Protein AF-0000000083146916 (afdb_homodimer)

Radius of gyration: 20.76 Å; Cα contacts (8 Å, |Δi|>4): 817; chains: 2; bounding box: 51×66×60 Å

Nearest PDB structures (foldseek):
  3g7g-assembly2_H  TM=7.908E-01  e=4.804E-08  Clostridium acetobutylicum ATCC 824
  3g7g-assembly2_G  TM=8.255E-01  e=9.998E-08  Clostridium acetobutylicum ATCC 824
  3g7g-assembly1_B  TM=8.406E-01  e=2.081E-07  Clostridium acetobutylicum ATCC 824
  3g7g-assembly2_F  TM=8.089E-01  e=1.4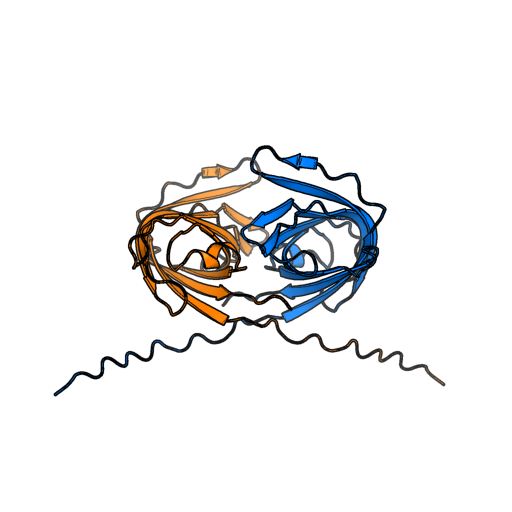42E-07  Clostridium acetobutylicum ATCC 824
  9bd8-assembly1_A  TM=1.881E-01  e=2.451E+00  Homo sapiens

Structure (mmCIF, N/CA/C/O backbone):
data_AF-0000000083146916-model_v1
#
loop_
_entity.id
_entity.type
_entity.pdbx_description
1 polymer 'Uncharacterized protein'
#
loop_
_atom_site.group_PDB
_atom_site.id
_atom_site.type_symbol
_atom_site.label_atom_id
_atom_site.label_alt_id
_atom_site.label_comp_id
_atom_site.label_asym_id
_atom_site.label_entity_id
_atom_site.label_seq_id
_atom_site.pdbx_PDB_ins_code
_atom_site.Cartn_x
_atom_site.Cartn_y
_atom_site.Cartn_z
_atom_site.occupancy
_atom_site.B_iso_or_equiv
_atom_site.auth_seq_id
_atom_site.auth_comp_id
_atom_site.auth_asym_id
_atom_site.auth_atom_id
_atom_site.pdbx_PDB_model_num
ATOM 1 N N . MET A 1 1 ? -27.703 38.844 -5.645 1 30.73 1 MET A N 1
ATOM 2 C CA . MET A 1 1 ? -26.453 38.438 -6.285 1 30.73 1 MET A CA 1
ATOM 3 C C . MET A 1 1 ? -25.969 37.094 -5.734 1 30.73 1 MET A C 1
ATOM 5 O O . MET A 1 1 ? -25.406 37.031 -4.637 1 30.73 1 MET A O 1
ATOM 9 N N . THR A 1 2 ? -26.625 35.938 -5.98 1 33.38 2 THR A N 1
ATOM 10 C CA . THR A 1 2 ? -26.469 34.594 -5.473 1 33.38 2 THR A CA 1
ATOM 11 C C . THR A 1 2 ? -25.094 34.031 -5.82 1 33.38 2 THR A C 1
ATOM 13 O O . THR A 1 2 ? -24.719 34 -6.992 1 33.38 2 THR A O 1
ATOM 16 N N . HIS A 1 3 ? -24.016 34.219 -4.93 1 30.98 3 HIS A N 1
ATOM 17 C CA . HIS A 1 3 ? -22.641 33.719 -5.004 1 30.98 3 HIS A CA 1
ATOM 18 C C . HIS A 1 3 ? -22.625 32.25 -5.34 1 30.98 3 HIS A C 1
ATOM 20 O O . HIS A 1 3 ? -23.172 31.422 -4.602 1 30.98 3 HIS A O 1
ATOM 26 N N . SER A 1 4 ? -22.781 31.891 -6.605 1 33.12 4 SER A N 1
ATOM 27 C CA . SER A 1 4 ? -22.531 30.531 -7.105 1 33.12 4 SER A CA 1
ATOM 28 C C . SER A 1 4 ? -21.172 30.016 -6.637 1 33.12 4 SER A C 1
ATOM 30 O O . SER A 1 4 ? -20.125 30.531 -7.047 1 33.12 4 SER A O 1
ATOM 32 N N . ASN A 1 5 ? -20.906 29.75 -5.344 1 33 5 ASN A N 1
ATOM 33 C CA . ASN A 1 5 ? -19.766 29.031 -4.781 1 33 5 ASN A CA 1
ATOM 34 C C . ASN A 1 5 ? -19.391 27.828 -5.621 1 33 5 ASN A C 1
ATOM 36 O O . ASN A 1 5 ? -19.906 26.719 -5.387 1 33 5 ASN A O 1
ATOM 40 N N . SER A 1 6 ? -19.547 27.797 -6.938 1 36.88 6 SER A N 1
ATOM 41 C CA . SER A 1 6 ? -19.031 26.688 -7.734 1 36.88 6 SER A CA 1
ATOM 42 C C . SER A 1 6 ? -17.562 26.422 -7.438 1 36.88 6 SER A C 1
ATOM 44 O O . SER A 1 6 ? -16.672 27.031 -8.047 1 36.88 6 SER A O 1
ATOM 46 N N . THR A 1 7 ? -16.984 26.75 -6.34 1 37.59 7 THR A N 1
ATOM 47 C CA . THR A 1 7 ? -15.594 26.375 -6.199 1 37.59 7 THR A CA 1
ATOM 48 C C . THR A 1 7 ? -15.336 25.016 -6.863 1 37.59 7 THR A C 1
ATOM 50 O O . THR A 1 7 ? -15.836 24 -6.406 1 37.59 7 THR A O 1
ATOM 53 N N . MET A 1 8 ? -15.445 24.938 -8.203 1 41.09 8 MET A N 1
ATOM 54 C CA . MET A 1 8 ? -15.008 23.797 -9.008 1 41.09 8 MET A CA 1
ATOM 55 C C . MET A 1 8 ? -13.711 23.203 -8.453 1 41.09 8 MET A C 1
ATOM 57 O O . MET A 1 8 ? -12.664 23.844 -8.477 1 41.09 8 MET A O 1
ATOM 61 N N . GLY A 1 9 ? -13.672 22.781 -7.25 1 47.56 9 GLY A N 1
ATOM 62 C CA . GLY A 1 9 ? -12.5 22.094 -6.754 1 47.56 9 GLY A CA 1
ATOM 63 C C . GLY A 1 9 ? -11.68 21.453 -7.855 1 47.56 9 GLY A C 1
ATOM 64 O O . GLY A 1 9 ? -12.219 21.062 -8.898 1 47.56 9 GLY A O 1
ATOM 65 N N . ALA A 1 10 ? -10.516 22.047 -8.266 1 53.62 10 ALA A N 1
ATOM 66 C CA . ALA A 1 10 ? -9.539 21.562 -9.234 1 53.62 10 ALA A CA 1
ATOM 67 C C . ALA A 1 10 ? -9.617 20.047 -9.383 1 53.62 10 ALA A C 1
ATOM 69 O O . ALA A 1 10 ? -9.68 19.312 -8.383 1 53.62 10 ALA A O 1
ATOM 70 N N . GLU A 1 11 ? -10.227 19.562 -10.453 1 69 11 GLU A N 1
ATOM 71 C CA . GLU A 1 11 ? -10.398 18.141 -10.773 1 69 11 GLU A CA 1
ATOM 72 C C . GLU A 1 11 ? -9.07 17.391 -10.68 1 69 11 GLU A C 1
ATOM 74 O O . GLU A 1 11 ? -8.125 17.688 -11.414 1 69 11 GLU A O 1
ATOM 79 N N . VAL A 1 12 ? -8.773 16.859 -9.523 1 83.75 12 VAL A N 1
ATOM 80 C CA . VAL A 1 12 ? -7.594 16 -9.391 1 83.75 12 VAL A CA 1
ATOM 81 C C . VAL A 1 12 ? -7.688 14.828 -10.359 1 83.75 12 VAL A C 1
ATOM 83 O O . VAL A 1 12 ? -8.664 14.078 -10.344 1 83.75 12 VAL A O 1
ATOM 86 N N . GLY A 1 13 ? -6.84 14.82 -11.367 1 87.44 13 GLY A N 1
ATOM 87 C CA . GLY A 1 13 ? -6.793 13.75 -12.352 1 87.44 13 GLY A CA 1
ATOM 88 C C . GLY A 1 13 ? -6.434 12.406 -11.75 1 87.44 13 GLY A C 1
ATOM 89 O O . GLY A 1 13 ? -6.23 12.297 -10.539 1 87.44 13 GLY A O 1
ATOM 90 N N . PRO A 1 14 ? -6.43 11.43 -12.672 1 91.5 14 PRO A N 1
ATOM 91 C CA . PRO A 1 14 ? -6.082 10.086 -12.203 1 91.5 14 PRO A CA 1
ATOM 92 C C . PRO A 1 14 ? -4.613 9.961 -11.797 1 91.5 14 PRO A C 1
ATOM 94 O O . PRO A 1 14 ? -3.795 10.805 -12.164 1 91.5 14 PRO A O 1
ATOM 97 N N . LEU A 1 15 ? -4.375 8.945 -11.016 1 93 15 LEU A N 1
ATOM 98 C CA . LEU A 1 15 ? -3.008 8.609 -10.633 1 93 15 LEU A CA 1
ATOM 99 C C . LEU A 1 15 ? -2.191 8.203 -11.859 1 93 15 LEU A C 1
ATOM 101 O O . LEU A 1 15 ? -2.689 7.488 -12.734 1 93 15 LEU A O 1
ATOM 105 N N . THR A 1 16 ? -0.942 8.617 -11.875 1 94.12 16 THR A N 1
ATOM 106 C CA . THR A 1 16 ? -0.02 8.141 -12.906 1 94.12 16 THR A CA 1
ATOM 107 C C . THR A 1 16 ? 0.658 6.848 -12.461 1 94.12 16 THR A C 1
ATOM 109 O O . THR A 1 16 ? 0.94 6.66 -11.281 1 94.12 16 THR A O 1
ATOM 112 N N . SER A 1 17 ? 0.799 5.969 -13.414 1 96.62 17 SER A N 1
ATOM 113 C CA . SER A 1 17 ? 1.521 4.73 -13.141 1 96.62 17 SER A CA 1
ATOM 114 C C . SER A 1 17 ? 2.293 4.258 -14.367 1 96.62 17 SER A C 1
ATOM 116 O O . SER A 1 17 ? 1.979 4.652 -15.492 1 96.62 17 SER A O 1
ATOM 118 N N . THR A 1 18 ? 3.361 3.533 -14.102 1 95.94 18 THR A N 1
ATOM 119 C CA . THR A 1 18 ? 4.176 2.93 -15.148 1 95.94 18 THR A CA 1
ATOM 120 C C . THR A 1 18 ? 4.211 1.411 -15 1 95.94 18 THR A C 1
ATOM 122 O O . THR A 1 18 ? 4.562 0.896 -13.938 1 95.94 18 THR A O 1
ATOM 125 N N . TYR A 1 19 ? 3.926 0.747 -16.047 1 97.38 19 TYR A N 1
ATOM 126 C CA . TYR A 1 19 ? 4.027 -0.708 -16.031 1 97.38 19 TYR A CA 1
ATOM 127 C C . TYR A 1 19 ? 5.465 -1.153 -15.789 1 97.38 19 TYR A C 1
ATOM 129 O O . TYR A 1 19 ? 6.395 -0.659 -16.438 1 97.38 19 TYR A O 1
ATOM 137 N N . LEU A 1 20 ? 5.594 -2.158 -14.859 1 97.69 20 LEU A N 1
ATOM 138 C CA . LEU A 1 20 ? 6.934 -2.617 -14.508 1 97.69 20 LEU A CA 1
ATOM 139 C C . LEU A 1 20 ? 7.156 -4.051 -14.984 1 97.69 20 LEU A C 1
ATOM 141 O O . LEU A 1 20 ? 8.156 -4.34 -15.648 1 97.69 20 LEU A O 1
ATOM 145 N N . PHE A 1 21 ? 6.219 -4.949 -14.539 1 98.44 21 PHE A N 1
ATOM 146 C CA . PHE A 1 21 ? 6.375 -6.359 -14.867 1 98.44 21 PHE A CA 1
ATOM 147 C C . PHE A 1 21 ? 5.078 -7.121 -14.617 1 98.44 21 PHE A C 1
ATOM 149 O O . PHE A 1 21 ? 4.152 -6.594 -14 1 98.44 21 PHE A O 1
ATOM 156 N N . SER A 1 22 ? 5.031 -8.312 -15.148 1 98.56 22 SER A N 1
ATOM 157 C CA . SER A 1 22 ? 4.023 -9.328 -14.883 1 98.56 22 SER A CA 1
ATOM 158 C C . SER A 1 22 ? 4.645 -10.57 -14.25 1 98.56 22 SER A C 1
ATOM 160 O O . SER A 1 22 ? 5.727 -11 -14.656 1 98.56 22 SER A O 1
ATOM 162 N N . ALA A 1 23 ? 3.895 -11.156 -13.32 1 98.81 23 ALA A N 1
ATOM 163 C CA . ALA A 1 23 ? 4.359 -12.398 -12.719 1 98.81 23 ALA A CA 1
ATOM 164 C C . ALA A 1 23 ? 3.344 -13.516 -12.922 1 98.81 23 ALA A C 1
ATOM 166 O O . ALA A 1 23 ? 2.135 -13.289 -12.836 1 98.81 23 ALA A O 1
ATOM 167 N N . THR A 1 24 ? 3.854 -14.672 -13.195 1 98.81 24 THR A N 1
ATOM 168 C CA . THR A 1 24 ? 3.113 -15.922 -13.117 1 98.81 24 THR A CA 1
ATOM 169 C C . THR A 1 24 ? 3.6 -16.766 -11.945 1 98.81 24 THR A C 1
ATOM 171 O O . THR A 1 24 ? 4.793 -17.062 -11.836 1 98.81 24 THR A O 1
ATOM 174 N N . VAL A 1 25 ? 2.68 -17.156 -11.125 1 98.81 25 VAL A N 1
ATOM 175 C CA . VAL A 1 25 ? 3 -17.875 -9.898 1 98.81 25 VAL A CA 1
ATOM 176 C C . VAL A 1 25 ? 2.311 -19.25 -9.906 1 98.81 25 VAL A C 1
ATOM 178 O O . VAL A 1 25 ? 1.112 -19.344 -10.18 1 98.81 25 VAL A O 1
ATOM 181 N N . HIS A 1 26 ? 3.018 -20.25 -9.609 1 98.81 26 HIS A N 1
ATOM 182 C CA . HIS A 1 26 ? 2.455 -21.594 -9.477 1 98.81 26 HIS A CA 1
ATOM 183 C C . HIS A 1 26 ? 2.189 -21.938 -8.016 1 98.81 26 HIS A C 1
ATOM 185 O O . HIS A 1 26 ? 3.064 -21.75 -7.164 1 98.81 26 HIS A O 1
ATOM 191 N N . LEU A 1 27 ? 1 -22.453 -7.816 1 98.62 27 LEU A N 1
ATOM 192 C CA . LEU A 1 27 ? 0.561 -22.719 -6.449 1 98.62 27 LEU A CA 1
ATOM 193 C C . LEU A 1 27 ? 0.468 -24.219 -6.195 1 98.62 27 LEU A C 1
ATOM 195 O O . LEU A 1 27 ? 0.041 -24.969 -7.07 1 98.62 27 LEU A O 1
ATOM 199 N N . GLY A 1 28 ? 0.887 -24.609 -5.027 1 98.31 28 GLY A N 1
ATOM 200 C CA . GLY A 1 28 ? 0.652 -25.969 -4.559 1 98.31 28 GLY A CA 1
ATOM 201 C C . GLY A 1 28 ? -0.694 -26.141 -3.881 1 98.31 28 GLY A C 1
ATOM 202 O O . GLY A 1 28 ? -1.497 -25.203 -3.836 1 98.31 28 GLY A O 1
ATOM 203 N N . LYS A 1 29 ? -0.894 -27.328 -3.324 1 97.25 29 LYS A N 1
ATOM 204 C CA . LYS A 1 29 ? -2.145 -27.625 -2.635 1 97.25 29 LYS A CA 1
ATOM 205 C C . LYS A 1 29 ? -2.283 -26.797 -1.364 1 97.25 29 LYS A C 1
ATOM 207 O O . LYS A 1 29 ? -1.396 -26.812 -0.51 1 97.25 29 LYS A O 1
ATOM 212 N N . ALA A 1 30 ? -3.418 -26.141 -1.275 1 97.12 30 ALA A N 1
ATOM 213 C CA . ALA A 1 30 ? -3.682 -25.344 -0.083 1 97.12 30 ALA A CA 1
ATOM 214 C C . ALA A 1 30 ? -3.84 -26.234 1.148 1 97.12 30 ALA A C 1
ATOM 216 O O . ALA A 1 30 ? -4.355 -27.344 1.055 1 97.12 30 ALA A O 1
ATOM 217 N N . LEU A 1 31 ? -3.498 -25.672 2.32 1 97.56 31 LEU A N 1
ATOM 218 C CA . LEU A 1 31 ? -3.816 -26.344 3.584 1 97.56 31 LEU A CA 1
ATOM 219 C C . LEU A 1 31 ? -5.285 -26.141 3.939 1 97.56 31 LEU A C 1
ATOM 221 O O . LEU A 1 31 ? -5.973 -25.312 3.336 1 97.56 31 LEU A O 1
ATOM 225 N N . ALA A 1 32 ? -5.691 -26.953 4.969 1 97.5 32 ALA A N 1
ATOM 226 C CA . ALA A 1 32 ? -7.031 -26.719 5.5 1 97.5 32 ALA A CA 1
ATOM 227 C C . ALA A 1 32 ? -7.148 -25.344 6.129 1 97.5 32 ALA A C 1
ATOM 229 O O . ALA A 1 32 ? -6.211 -24.859 6.781 1 97.5 32 ALA A O 1
ATOM 230 N N . PRO A 1 33 ? -8.281 -24.719 5.992 1 97.44 33 PRO A N 1
ATOM 231 C CA . PRO A 1 33 ? -8.438 -23.391 6.562 1 97.44 33 PRO A CA 1
ATOM 232 C C . PRO A 1 33 ? -8.258 -23.359 8.078 1 97.44 33 PRO A C 1
ATOM 234 O O . PRO A 1 33 ? -8.648 -24.312 8.766 1 97.44 33 PRO A O 1
ATOM 237 N N . ILE A 1 34 ? -7.742 -22.281 8.586 1 98.12 34 ILE A N 1
ATOM 238 C CA . ILE A 1 34 ? -7.551 -22.062 10.008 1 98.12 34 ILE A CA 1
ATOM 239 C C . ILE A 1 34 ? -8.5 -20.969 10.5 1 98.12 34 ILE A C 1
ATOM 241 O O . ILE A 1 34 ? -8.336 -19.797 10.172 1 98.12 34 ILE A O 1
ATOM 245 N N . PRO A 1 35 ? -9.453 -21.328 11.273 1 97.69 35 PRO A N 1
ATOM 246 C CA . PRO A 1 35 ? -10.32 -20.297 11.828 1 97.69 35 PRO A CA 1
ATOM 247 C C . PRO A 1 35 ? -9.578 -19.328 12.742 1 97.69 35 PRO A C 1
ATOM 249 O O . PRO A 1 35 ? -8.727 -19.75 13.539 1 97.69 35 PRO A O 1
ATOM 252 N N . LEU A 1 36 ? -9.922 -18.062 12.656 1 97.69 36 LEU A N 1
ATOM 253 C CA . LEU A 1 36 ? -9.219 -17.062 13.453 1 97.69 36 LEU A CA 1
ATOM 254 C C . LEU A 1 36 ? -10.062 -16.625 14.648 1 97.69 36 LEU A C 1
ATOM 256 O O . LEU A 1 36 ? -11.297 -16.594 14.562 1 97.69 36 LEU A O 1
ATOM 260 N N . LEU A 1 37 ? -9.398 -16.156 15.695 1 96.62 37 LEU A N 1
ATOM 261 C CA . LEU A 1 37 ? -10.023 -15.68 16.922 1 96.62 37 LEU A CA 1
ATOM 262 C C . LEU A 1 37 ? -10.953 -14.508 16.641 1 96.62 37 LEU A C 1
ATOM 264 O O . LEU A 1 37 ? -12.07 -14.445 17.156 1 96.62 37 LEU A O 1
ATOM 268 N N . GLU A 1 38 ? -10.602 -13.539 15.805 1 93 38 GLU A N 1
ATOM 269 C CA . GLU A 1 38 ? -11.312 -12.297 15.523 1 93 38 GLU A CA 1
ATOM 270 C C . GLU A 1 38 ? -12.359 -12.484 14.43 1 93 38 GLU A C 1
ATOM 272 O O . GLU A 1 38 ? -13.047 -11.539 14.047 1 93 38 GLU A O 1
ATOM 277 N N . GLY A 1 39 ? -12.547 -13.68 13.953 1 92.62 39 GLY A N 1
ATOM 278 C CA . GLY A 1 39 ? -13.43 -13.953 12.836 1 92.62 39 GLY A CA 1
ATOM 279 C C . GLY A 1 39 ? -12.695 -14.133 11.523 1 92.62 39 GLY A C 1
ATOM 280 O O . GLY A 1 39 ? -11.555 -13.688 11.375 1 92.62 39 GLY A O 1
ATOM 281 N N . GLY A 1 40 ? -13.266 -14.789 10.562 1 96.25 40 GLY A N 1
ATOM 282 C CA . GLY A 1 40 ? -12.625 -15.086 9.297 1 96.25 40 GLY A CA 1
ATOM 283 C C . GLY A 1 40 ? -11.727 -16.312 9.352 1 96.25 40 GLY A C 1
ATOM 284 O O . GLY A 1 40 ? -11.734 -17.047 10.344 1 96.25 40 GLY A O 1
ATOM 285 N N . GLN A 1 41 ? -11.062 -16.547 8.289 1 97.62 41 GLN A N 1
ATOM 286 C CA . GLN A 1 41 ? -10.164 -17.688 8.211 1 97.62 41 GLN A CA 1
ATOM 287 C C . GLN A 1 41 ? -8.875 -17.328 7.48 1 97.62 41 GLN A C 1
ATOM 289 O O . GLN A 1 41 ? -8.891 -16.562 6.52 1 97.62 41 GLN A O 1
ATOM 294 N N . ARG A 1 42 ? -7.785 -17.969 7.984 1 98.19 42 ARG A N 1
ATOM 295 C CA . ARG A 1 42 ? -6.504 -17.984 7.285 1 98.19 42 ARG A CA 1
ATOM 296 C C . ARG A 1 42 ? -6.43 -19.125 6.285 1 98.19 42 ARG A C 1
ATOM 298 O O . ARG A 1 42 ? -6.629 -20.281 6.648 1 98.19 42 ARG A O 1
ATOM 305 N N . ILE A 1 43 ? -6.16 -18.688 5.07 1 97.56 43 ILE A N 1
ATOM 306 C CA . ILE A 1 43 ? -5.852 -19.672 4.035 1 97.56 43 ILE A CA 1
ATOM 307 C C . ILE A 1 43 ? -4.348 -19.688 3.771 1 97.56 43 ILE A C 1
ATOM 309 O O . ILE A 1 43 ? -3.709 -18.625 3.713 1 97.56 43 ILE A O 1
ATOM 313 N N . VAL A 1 44 ? -3.805 -20.859 3.645 1 98.25 44 VAL A N 1
ATOM 314 C CA . VAL A 1 44 ? -2.375 -20.969 3.369 1 98.25 44 VAL A CA 1
ATOM 315 C C . VAL A 1 44 ? -2.15 -21.719 2.061 1 98.25 44 VAL A C 1
ATOM 317 O O . VAL A 1 44 ? -2.484 -22.906 1.956 1 98.25 44 VAL A O 1
ATOM 320 N N . GLU A 1 45 ? -1.572 -21.047 1.084 1 98.19 45 GL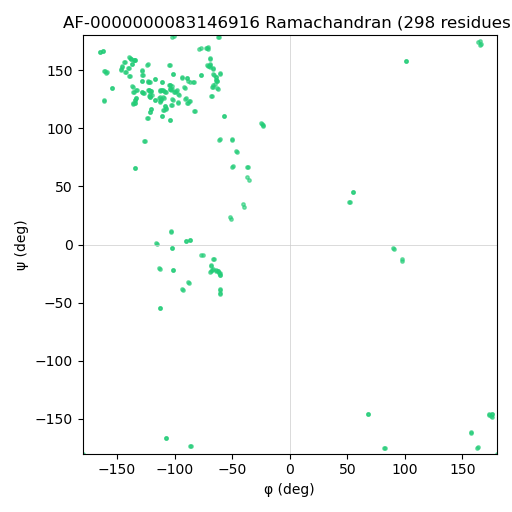U A N 1
ATOM 321 C CA . GLU A 1 45 ? -1.278 -21.594 -0.239 1 98.19 45 GLU A CA 1
ATOM 322 C C . GLU A 1 45 ? 0.213 -21.516 -0.552 1 98.19 45 GLU A C 1
ATOM 324 O O . GLU A 1 45 ? 0.74 -20.422 -0.796 1 98.19 45 GLU A O 1
ATOM 329 N N . PRO A 1 46 ? 0.879 -22.688 -0.674 1 98.69 46 PRO A N 1
ATOM 330 C CA . PRO A 1 46 ? 2.299 -22.656 -1.036 1 98.69 46 PRO A CA 1
ATOM 331 C C . PRO A 1 46 ? 2.533 -22.141 -2.459 1 98.69 46 PRO A C 1
ATOM 333 O O . PRO A 1 46 ? 1.759 -22.469 -3.365 1 98.69 46 PRO A O 1
ATOM 336 N N . ILE A 1 47 ? 3.471 -21.297 -2.623 1 98.81 47 ILE A N 1
ATOM 337 C CA . ILE A 1 47 ? 4.008 -20.969 -3.939 1 98.81 47 ILE A CA 1
ATOM 338 C C . ILE A 1 47 ? 5.172 -21.906 -4.27 1 98.81 47 ILE A C 1
ATOM 340 O O . ILE A 1 47 ? 6.16 -21.953 -3.535 1 98.81 47 ILE A O 1
ATOM 344 N N . VAL A 1 48 ? 5.09 -22.578 -5.426 1 98.88 48 VAL A N 1
ATOM 345 C CA . VAL A 1 48 ? 6.07 -23.625 -5.684 1 98.88 48 VAL A CA 1
ATOM 346 C C . VAL A 1 48 ? 6.926 -23.25 -6.891 1 98.88 48 VAL A C 1
ATOM 348 O O . VAL A 1 48 ? 7.801 -24.016 -7.305 1 98.88 48 VAL A O 1
ATOM 351 N N . GLY A 1 49 ? 6.742 -22.156 -7.496 1 98.75 49 GLY A N 1
ATOM 352 C CA . GLY A 1 49 ? 7.523 -21.656 -8.609 1 98.75 49 GLY A CA 1
ATOM 353 C C . GLY A 1 49 ? 6.836 -20.531 -9.359 1 98.75 49 GLY A C 1
ATOM 354 O O . GLY A 1 49 ? 5.719 -20.141 -9.008 1 98.75 49 GLY A O 1
ATOM 355 N N . GLY A 1 50 ? 7.559 -19.984 -10.289 1 98.81 50 GLY A N 1
ATOM 356 C CA . GLY A 1 50 ? 6.98 -18.953 -11.125 1 98.81 50 GLY A CA 1
ATOM 357 C C . GLY A 1 50 ? 8.016 -18.141 -11.875 1 98.81 50 GLY A C 1
ATOM 358 O O . GLY A 1 50 ? 9.211 -18.453 -11.836 1 98.81 50 GLY A O 1
ATOM 359 N N . THR A 1 51 ? 7.48 -17.109 -12.555 1 98.88 51 THR A N 1
ATOM 360 C CA . THR A 1 51 ? 8.328 -16.234 -13.359 1 98.88 51 THR A CA 1
ATOM 361 C C . THR A 1 51 ? 7.848 -14.789 -13.273 1 98.88 51 THR A C 1
ATOM 363 O O . THR A 1 51 ? 6.664 -14.539 -13.031 1 98.88 51 THR A O 1
ATOM 366 N N . ILE A 1 52 ? 8.789 -13.922 -13.375 1 98.88 52 ILE A N 1
ATOM 367 C CA . ILE A 1 52 ? 8.539 -12.484 -13.508 1 98.88 52 ILE A CA 1
ATOM 368 C C . ILE A 1 52 ? 9.18 -11.969 -14.789 1 98.88 52 ILE A C 1
ATOM 370 O O . ILE A 1 52 ? 10.367 -12.188 -15.039 1 98.88 52 ILE A O 1
ATOM 374 N N . TYR A 1 53 ? 8.391 -11.289 -15.578 1 98.44 53 TYR A N 1
ATOM 375 C CA . TYR A 1 53 ? 8.883 -10.711 -16.828 1 98.44 53 TYR A CA 1
ATOM 376 C C . TYR A 1 53 ? 8.367 -9.289 -17.016 1 98.44 53 TYR A C 1
ATOM 378 O O . TYR A 1 53 ? 7.18 -9.023 -16.797 1 98.44 53 TYR A O 1
ATOM 386 N N . GLY A 1 54 ? 9.273 -8.453 -17.422 1 97.94 54 GLY A N 1
ATOM 387 C CA . GLY A 1 54 ? 8.875 -7.098 -17.781 1 97.94 54 GLY A CA 1
ATOM 388 C C . GLY A 1 54 ? 10.055 -6.141 -17.906 1 97.94 54 GLY A C 1
ATOM 389 O O . GLY A 1 54 ? 11.188 -6.508 -17.609 1 97.94 54 GLY A O 1
ATOM 390 N N . PRO A 1 55 ? 9.82 -4.949 -18.359 1 97.12 55 PRO A N 1
ATOM 391 C CA . PRO A 1 55 ? 10.891 -3.973 -18.562 1 97.12 55 PRO A CA 1
ATOM 392 C C . PRO A 1 55 ? 11.609 -3.602 -17.281 1 97.12 55 PRO A C 1
ATOM 394 O O . PRO A 1 55 ? 12.773 -3.199 -17.312 1 97.12 55 PRO A O 1
ATOM 397 N N . GLY A 1 56 ? 10.938 -3.793 -16.125 1 97.69 56 GLY A N 1
ATOM 398 C CA . GLY A 1 56 ? 11.516 -3.322 -14.883 1 97.69 56 GLY A CA 1
ATOM 399 C C . GLY A 1 56 ? 12.156 -4.43 -14.07 1 97.69 56 GLY A C 1
ATOM 400 O O . GLY A 1 56 ? 13 -4.164 -13.203 1 97.69 56 GLY A O 1
ATOM 401 N N . PHE A 1 57 ? 11.727 -5.664 -14.344 1 98.44 57 PHE A N 1
ATOM 402 C CA . PHE A 1 57 ? 12.188 -6.758 -13.5 1 98.44 57 PHE A CA 1
ATOM 403 C C . PHE A 1 57 ? 11.984 -8.102 -14.195 1 98.44 57 PHE A C 1
ATOM 405 O O . PHE A 1 57 ? 10.883 -8.414 -14.633 1 98.44 57 PHE A O 1
ATOM 412 N N . ASN A 1 58 ? 13 -8.82 -14.336 1 98.81 58 ASN A N 1
ATOM 413 C CA . ASN A 1 58 ? 13 -10.195 -14.836 1 98.81 58 ASN A CA 1
ATOM 414 C C . ASN A 1 58 ? 13.602 -11.164 -13.82 1 98.81 58 ASN A C 1
ATOM 416 O O . ASN A 1 58 ? 14.727 -10.969 -13.359 1 98.81 58 ASN A O 1
ATOM 420 N N . ALA A 1 59 ? 12.82 -12.25 -13.5 1 98.88 59 ALA A N 1
ATOM 421 C CA . ALA A 1 59 ? 13.273 -13.133 -12.422 1 98.88 59 ALA A CA 1
ATOM 422 C C . ALA A 1 59 ? 12.57 -14.477 -12.484 1 98.88 59 ALA A C 1
ATOM 424 O O . ALA A 1 59 ? 11.602 -14.648 -13.234 1 98.88 59 ALA A O 1
ATOM 425 N N . THR A 1 60 ? 13.109 -15.422 -11.734 1 98.94 60 THR A N 1
ATOM 426 C CA . THR A 1 60 ? 12.469 -16.703 -11.438 1 98.94 60 THR A CA 1
ATOM 427 C C . THR A 1 60 ? 12.102 -16.797 -9.961 1 98.94 60 THR A C 1
ATOM 429 O O . THR A 1 60 ? 12.906 -16.438 -9.094 1 98.94 60 THR A O 1
ATOM 432 N N . ILE A 1 61 ? 10.852 -17.219 -9.727 1 98.94 61 ILE A N 1
ATOM 433 C CA . ILE A 1 61 ? 10.391 -17.453 -8.359 1 98.94 61 ILE A CA 1
ATOM 434 C C . ILE A 1 61 ? 10.703 -18.891 -7.949 1 98.94 61 ILE A C 1
ATOM 436 O O . ILE A 1 61 ? 10.242 -19.844 -8.594 1 98.94 61 ILE A O 1
ATOM 440 N N . ASP A 1 62 ? 11.469 -19.047 -6.871 1 98.88 62 ASP A N 1
ATOM 441 C CA . ASP A 1 62 ? 11.836 -20.359 -6.367 1 98.88 62 ASP A CA 1
ATOM 442 C C . ASP A 1 62 ? 10.781 -20.891 -5.391 1 98.88 62 ASP A C 1
ATOM 444 O O . ASP A 1 62 ? 10.578 -22.094 -5.277 1 98.88 62 ASP A O 1
ATOM 448 N N . GLY A 1 63 ? 10.172 -20.016 -4.664 1 98.81 63 GLY A N 1
ATOM 449 C CA . GLY A 1 63 ? 9.195 -20.422 -3.666 1 98.81 63 GLY A CA 1
ATOM 450 C C . GLY A 1 63 ? 8.578 -19.266 -2.918 1 98.81 63 GLY A C 1
ATOM 451 O O . GLY A 1 63 ? 8.836 -18.094 -3.25 1 98.81 63 GLY A O 1
ATOM 452 N N . GLY A 1 64 ? 7.676 -19.594 -1.988 1 98.88 64 GLY A N 1
ATOM 453 C CA . GLY A 1 64 ? 6.984 -18.625 -1.156 1 98.88 64 GLY A CA 1
ATOM 454 C C . GLY A 1 64 ? 5.676 -19.141 -0.595 1 98.88 64 GLY A C 1
ATOM 455 O O . GLY A 1 64 ? 5.465 -20.359 -0.514 1 98.88 64 GLY A O 1
ATOM 456 N N . VAL A 1 65 ? 4.844 -18.172 -0.17 1 98.81 65 VAL A N 1
ATOM 457 C CA . VAL A 1 65 ? 3.557 -18.531 0.418 1 98.81 65 VAL A CA 1
ATOM 458 C C . VAL A 1 65 ? 2.572 -17.375 0.243 1 98.81 65 VAL A C 1
ATOM 460 O O . VAL A 1 65 ? 2.953 -16.203 0.348 1 98.81 65 VAL A O 1
ATOM 463 N N . ALA A 1 66 ? 1.411 -17.672 -0.153 1 98.62 66 ALA A N 1
ATOM 464 C CA . ALA A 1 66 ? 0.25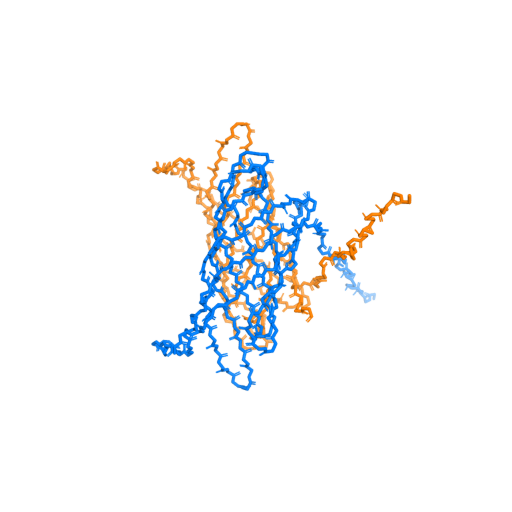8 -16.781 -0.018 1 98.62 66 ALA A CA 1
ATOM 465 C C . ALA A 1 66 ? -0.633 -17.203 1.143 1 98.62 66 ALA A C 1
ATOM 467 O O . ALA A 1 66 ? -1.107 -18.344 1.18 1 98.62 66 ALA A O 1
ATOM 468 N N . ALA A 1 67 ? -0.906 -16.328 2.055 1 98.56 67 ALA A N 1
ATOM 469 C CA . ALA A 1 67 ? -1.672 -16.656 3.252 1 98.56 67 ALA A CA 1
ATOM 470 C C . ALA A 1 67 ? -2.732 -15.602 3.541 1 98.56 67 ALA A C 1
ATOM 472 O O . ALA A 1 67 ? -2.693 -14.945 4.582 1 98.56 67 ALA A O 1
ATOM 473 N N . PRO A 1 68 ? -3.676 -15.5 2.674 1 98.5 68 PRO A N 1
ATOM 474 C CA . PRO A 1 68 ? -4.703 -14.477 2.883 1 98.5 68 PRO A CA 1
ATOM 475 C C . PRO A 1 68 ? -5.625 -14.797 4.059 1 98.5 68 PRO A C 1
ATOM 477 O O . PRO A 1 68 ? -5.758 -15.961 4.441 1 98.5 68 PRO A O 1
ATOM 480 N N . ILE A 1 69 ? -6.148 -13.766 4.598 1 98.31 69 ILE A N 1
ATOM 481 C CA . ILE A 1 69 ? -7.301 -13.867 5.484 1 98.31 69 ILE A CA 1
ATOM 482 C C . ILE A 1 69 ? -8.578 -13.578 4.699 1 98.31 69 ILE A C 1
ATOM 484 O O . ILE A 1 69 ? -8.664 -12.586 3.979 1 98.31 69 ILE A O 1
ATOM 488 N N . VAL A 1 70 ? -9.516 -14.43 4.816 1 97.62 70 VAL A N 1
ATOM 489 C CA . VAL A 1 70 ? -10.797 -14.297 4.129 1 97.62 70 VAL A CA 1
ATOM 490 C C . VAL A 1 70 ? -11.906 -14.031 5.148 1 97.62 70 VAL A C 1
ATOM 492 O O . VAL A 1 70 ? -12.062 -14.781 6.109 1 97.62 70 VAL A O 1
ATOM 495 N N . VAL A 1 71 ? -12.609 -12.93 4.887 1 96.75 71 VAL A N 1
ATOM 496 C CA . VAL A 1 71 ? -13.688 -12.5 5.773 1 96.75 71 VAL A CA 1
ATOM 497 C C . VAL A 1 71 ? -14.992 -12.414 4.992 1 96.75 71 VAL A C 1
ATOM 499 O O . VAL A 1 71 ? -15.039 -11.828 3.908 1 96.75 71 VAL A O 1
ATOM 502 N N . ASN A 1 72 ? -16.016 -12.977 5.555 1 93.69 72 ASN A N 1
ATOM 503 C CA . ASN A 1 72 ? -17.359 -12.867 5.008 1 93.69 72 ASN A CA 1
ATOM 504 C C . ASN A 1 72 ? -18.25 -11.984 5.875 1 93.69 72 ASN A C 1
ATOM 506 O O . ASN A 1 72 ? -18.469 -12.281 7.051 1 93.69 72 ASN A O 1
ATOM 510 N N . GLN A 1 73 ? -18.656 -10.906 5.32 1 87.56 73 GLN A N 1
ATOM 511 C CA . GLN A 1 73 ? -19.547 -9.992 6.031 1 87.56 73 GLN A CA 1
ATOM 512 C C . GLN A 1 73 ? -20.688 -9.531 5.137 1 87.56 73 GLN A C 1
ATOM 514 O O . GLN A 1 73 ? -20.469 -8.961 4.07 1 87.56 73 GLN A O 1
ATOM 519 N N . ASP A 1 74 ? -21.953 -9.773 5.664 1 85.75 74 ASP A N 1
ATOM 520 C CA . ASP A 1 74 ? -23.172 -9.32 5.012 1 85.75 74 ASP A CA 1
ATOM 521 C C . ASP A 1 74 ? -23.219 -9.758 3.553 1 85.75 74 ASP A C 1
ATOM 523 O O . ASP A 1 74 ? -23.531 -8.969 2.666 1 85.75 74 ASP A O 1
ATOM 527 N N . GLY A 1 75 ? -22.75 -10.867 3.275 1 87.81 75 GLY A N 1
ATOM 528 C CA . GLY A 1 75 ? -22.844 -11.453 1.945 1 87.81 75 GLY A CA 1
ATOM 529 C C . GLY A 1 75 ? -21.688 -11.086 1.046 1 87.81 75 GLY A C 1
ATOM 530 O O . GLY A 1 75 ? -21.641 -11.5 -0.116 1 87.81 75 GLY A O 1
ATOM 531 N N . THR A 1 76 ? -20.812 -10.273 1.538 1 90.62 76 THR A N 1
ATOM 532 C CA . THR A 1 76 ? -19.641 -9.898 0.743 1 90.62 76 THR A CA 1
ATOM 533 C C . THR A 1 76 ? -18.375 -10.555 1.296 1 90.62 76 THR A C 1
ATOM 535 O O . THR A 1 76 ? -18.156 -10.562 2.51 1 90.62 76 THR A O 1
ATOM 538 N N . THR A 1 77 ? -17.641 -11.156 0.392 1 94.5 77 THR A N 1
ATOM 539 C CA . THR A 1 77 ? -16.375 -11.758 0.792 1 94.5 77 THR A CA 1
ATOM 540 C C . THR A 1 77 ? -15.211 -10.812 0.496 1 94.5 77 THR A C 1
ATOM 542 O O . THR A 1 77 ? -15.07 -10.336 -0.63 1 94.5 77 THR A O 1
ATOM 545 N N . THR A 1 78 ? -14.484 -10.508 1.551 1 96.62 78 THR A N 1
ATOM 546 C CA . THR A 1 78 ? -13.258 -9.719 1.437 1 96.62 78 THR A CA 1
ATOM 547 C C . THR A 1 78 ? -12.031 -10.578 1.713 1 96.62 78 THR A C 1
ATOM 549 O O . THR A 1 78 ? -12.031 -11.391 2.643 1 96.62 78 THR A O 1
ATOM 552 N N . GLN A 1 79 ? -11.078 -10.445 0.851 1 97.06 79 GLN A N 1
ATOM 553 C CA . GLN A 1 79 ? -9.805 -11.141 1.051 1 97.06 79 GLN A CA 1
ATOM 554 C C . GLN A 1 79 ? -8.672 -10.141 1.306 1 97.06 79 GLN A C 1
ATOM 556 O O . GLN A 1 79 ? -8.5 -9.188 0.546 1 97.06 79 GLN A O 1
ATOM 561 N N . ILE A 1 80 ? -7.938 -10.344 2.426 1 98.19 80 ILE A N 1
ATOM 562 C CA . ILE A 1 80 ? -6.742 -9.602 2.791 1 98.19 80 ILE A CA 1
ATOM 563 C C . ILE A 1 80 ? -5.5 -10.453 2.533 1 98.19 80 ILE A C 1
ATOM 565 O O . ILE A 1 80 ? -5.188 -11.352 3.311 1 98.19 80 ILE A O 1
ATOM 569 N N . PRO A 1 81 ? -4.773 -10.078 1.481 1 98.5 81 PRO A N 1
ATOM 570 C CA . PRO A 1 81 ? -3.639 -10.93 1.11 1 98.5 81 PRO A CA 1
ATOM 571 C C . PRO A 1 81 ? -2.383 -10.617 1.92 1 98.5 81 PRO A C 1
ATOM 573 O O . PRO A 1 81 ? -2.109 -9.453 2.225 1 98.5 81 PRO A O 1
ATOM 576 N N . PHE A 1 82 ? -1.674 -11.641 2.301 1 98.69 82 PHE A N 1
ATOM 577 C CA . PHE A 1 82 ? -0.292 -11.68 2.764 1 98.69 82 PHE A CA 1
ATOM 578 C C . PHE A 1 82 ? 0.537 -12.633 1.915 1 98.69 82 PHE A C 1
ATOM 580 O O . PHE A 1 82 ? 0.344 -13.852 1.973 1 98.69 82 PHE A O 1
ATOM 587 N N . ILE A 1 83 ? 1.414 -12.102 1.108 1 98.88 83 ILE A N 1
ATOM 588 C CA . ILE A 1 83 ? 2.145 -12.914 0.139 1 98.88 83 ILE A CA 1
ATOM 589 C C . ILE A 1 83 ? 3.643 -12.648 0.269 1 98.88 83 ILE A C 1
ATOM 591 O O . ILE A 1 83 ? 4.07 -11.492 0.313 1 98.88 83 ILE A O 1
ATOM 595 N N . TYR A 1 84 ? 4.387 -13.727 0.345 1 98.88 84 TYR A N 1
ATOM 596 C CA . TYR A 1 84 ? 5.844 -13.703 0.396 1 98.88 84 TYR A CA 1
ATOM 597 C C . TYR A 1 84 ? 6.441 -14.602 -0.681 1 98.88 84 TYR A C 1
ATOM 599 O O . TYR A 1 84 ? 6.016 -15.75 -0.847 1 98.88 84 TYR A O 1
ATOM 607 N N . ALA A 1 85 ? 7.363 -14.086 -1.427 1 98.94 85 ALA A N 1
ATOM 608 C CA . ALA A 1 85 ? 8.031 -14.859 -2.469 1 98.94 85 ALA A CA 1
ATOM 609 C C . ALA A 1 85 ? 9.523 -14.547 -2.516 1 98.94 85 ALA A C 1
ATOM 611 O O . ALA A 1 85 ? 9.945 -13.461 -2.123 1 98.94 85 ALA A O 1
ATOM 612 N N . TYR A 1 86 ? 10.273 -15.508 -2.943 1 98.94 86 TYR A N 1
ATOM 613 C CA . TYR A 1 86 ? 11.711 -15.344 -3.09 1 98.94 86 TYR A CA 1
ATOM 614 C C . TYR A 1 86 ? 12.227 -16.094 -4.316 1 98.94 86 TYR A C 1
ATOM 616 O O . TYR A 1 86 ? 11.531 -16.953 -4.855 1 98.94 86 TYR A O 1
ATOM 624 N N . GLY A 1 87 ? 13.344 -15.672 -4.801 1 98.81 87 GLY A N 1
ATOM 625 C CA . GLY A 1 87 ? 13.977 -16.312 -5.941 1 98.81 87 GLY A CA 1
ATOM 626 C C . GLY A 1 87 ? 15.219 -15.586 -6.414 1 98.81 87 GLY A C 1
ATOM 627 O O . GLY A 1 87 ? 16.016 -15.102 -5.602 1 98.81 87 GLY A O 1
ATOM 628 N N . HIS A 1 88 ? 15.406 -15.633 -7.754 1 98.88 88 HIS A N 1
ATOM 629 C CA . HIS A 1 88 ? 16.594 -15.031 -8.359 1 98.88 88 HIS A CA 1
ATOM 630 C C . HIS A 1 88 ? 16.219 -14.172 -9.562 1 98.88 88 HIS A C 1
ATOM 632 O O . HIS A 1 88 ? 15.469 -14.617 -10.438 1 98.88 88 HIS A O 1
ATOM 638 N N . ALA A 1 89 ? 16.797 -12.992 -9.562 1 98.81 89 ALA A N 1
ATOM 639 C CA . ALA A 1 89 ? 16.688 -12.117 -10.727 1 98.81 89 ALA A CA 1
ATOM 640 C C . ALA A 1 89 ? 17.5 -12.656 -11.906 1 98.81 89 ALA A C 1
ATOM 642 O O . ALA A 1 89 ? 18.312 -13.562 -11.734 1 98.81 89 ALA A O 1
ATOM 643 N N . SER A 1 90 ? 17.25 -12.039 -13.047 1 98.5 90 SER A N 1
ATOM 644 C CA . SER A 1 90 ? 17.922 -12.508 -14.266 1 98.5 90 SER A CA 1
ATOM 645 C C . SER A 1 90 ? 19.422 -12.266 -14.211 1 98.5 90 SER A C 1
ATOM 647 O O . SER A 1 90 ? 20.188 -12.875 -14.961 1 98.5 90 SER A O 1
ATOM 649 N N . ASP A 1 91 ? 19.875 -11.375 -13.414 1 98.31 91 ASP A N 1
ATOM 650 C CA . ASP A 1 91 ? 21.312 -11.109 -13.297 1 98.31 91 ASP A CA 1
ATOM 651 C C . ASP A 1 91 ? 21.938 -11.977 -12.211 1 98.31 91 ASP A C 1
ATOM 653 O O . ASP A 1 91 ? 23.094 -11.766 -11.836 1 98.31 91 ASP A O 1
ATOM 657 N N . GLY A 1 92 ? 21.141 -12.789 -11.656 1 98.25 92 GLY A N 1
ATOM 658 C CA . GLY A 1 92 ? 21.641 -13.734 -10.664 1 98.25 92 GLY A CA 1
ATOM 659 C C . GLY A 1 92 ? 21.438 -13.266 -9.234 1 98.25 92 GLY A C 1
ATOM 660 O O . GLY A 1 92 ? 21.562 -14.055 -8.297 1 98.25 92 GLY A O 1
ATOM 661 N N . SER A 1 93 ? 21.109 -12.078 -8.969 1 98.38 93 SER A N 1
ATOM 662 C CA . SER A 1 93 ? 20.906 -11.562 -7.617 1 98.38 93 SER A CA 1
ATOM 663 C C . SER A 1 93 ? 19.688 -12.219 -6.957 1 98.38 93 SER A C 1
ATOM 665 O O . SER A 1 93 ? 18.656 -12.414 -7.602 1 98.38 93 SER A O 1
ATOM 667 N N . PRO A 1 94 ? 19.797 -12.594 -5.664 1 98.56 94 PRO A N 1
ATOM 668 C CA . PRO A 1 94 ? 18.594 -13.039 -4.953 1 98.56 94 PRO A CA 1
ATOM 669 C C . PRO A 1 94 ? 17.609 -11.914 -4.711 1 98.56 94 PRO A C 1
ATOM 671 O O . PRO A 1 94 ? 17.984 -10.734 -4.727 1 98.56 94 PRO A O 1
ATOM 674 N N . PHE A 1 95 ? 16.328 -12.281 -4.566 1 98.81 95 PHE A N 1
ATOM 675 C CA . PHE A 1 95 ? 15.328 -11.281 -4.191 1 98.81 95 PHE A CA 1
ATOM 676 C C . PHE A 1 95 ? 14.367 -11.836 -3.15 1 98.81 95 PHE A C 1
ATOM 678 O O . PHE A 1 95 ? 14.266 -13.055 -2.977 1 98.81 95 PHE A O 1
ATOM 685 N N . TYR A 1 96 ? 13.719 -10.961 -2.451 1 98.94 96 TYR A N 1
ATOM 686 C CA . TYR A 1 96 ? 12.633 -11.195 -1.513 1 98.94 96 TYR A CA 1
ATOM 687 C C . TYR A 1 96 ? 11.516 -10.18 -1.712 1 98.94 96 TYR A C 1
ATOM 689 O O . TYR A 1 96 ? 11.773 -8.984 -1.875 1 98.94 96 TYR A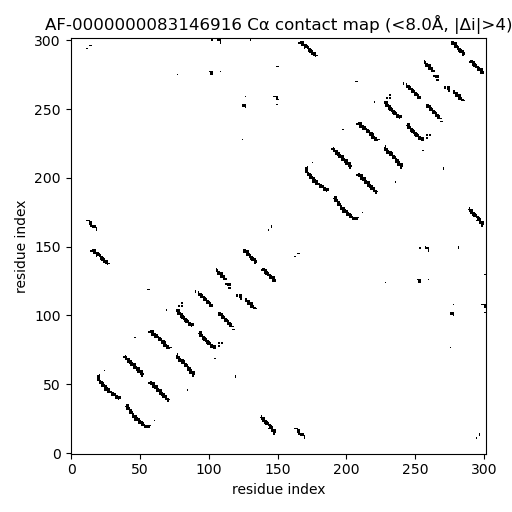 O 1
ATOM 697 N N . ILE A 1 97 ? 10.273 -10.703 -1.795 1 98.94 97 ILE A N 1
ATOM 698 C CA . ILE A 1 97 ? 9.109 -9.852 -1.991 1 98.94 97 ILE A CA 1
ATOM 699 C C . ILE A 1 97 ? 8.109 -10.062 -0.854 1 98.94 97 ILE A C 1
ATOM 701 O O . ILE A 1 97 ? 7.844 -11.203 -0.46 1 98.94 97 ILE A O 1
ATOM 705 N N . GLU A 1 98 ? 7.617 -8.969 -0.305 1 98.88 98 GLU A N 1
ATOM 706 C CA . GLU A 1 98 ? 6.414 -8.938 0.518 1 98.88 98 GLU A CA 1
ATOM 707 C C . GLU A 1 98 ? 5.285 -8.188 -0.19 1 98.88 98 GLU A C 1
ATOM 709 O O . GLU A 1 98 ? 5.492 -7.102 -0.728 1 98.88 98 GLU A O 1
ATOM 714 N N . GLU A 1 99 ? 4.133 -8.812 -0.163 1 98.69 99 GLU A N 1
ATOM 715 C CA . GLU A 1 99 ? 2.98 -8.242 -0.857 1 98.69 99 GLU A CA 1
ATOM 716 C C . GLU A 1 99 ? 1.729 -8.297 0.014 1 98.69 99 GLU A C 1
ATOM 718 O O . GLU A 1 99 ? 1.354 -9.367 0.502 1 98.69 99 GLU A O 1
ATOM 723 N N . THR A 1 100 ? 1.071 -7.117 0.304 1 98.81 100 THR A N 1
ATOM 724 C CA . THR A 1 100 ? -0.154 -7.016 1.09 1 98.81 100 THR A CA 1
ATOM 725 C C . THR A 1 100 ? -1.16 -6.094 0.406 1 98.81 100 THR A C 1
ATOM 727 O O . THR A 1 100 ? -0.787 -5.277 -0.438 1 98.81 100 THR A O 1
ATOM 730 N N . GLY A 1 101 ? -2.465 -6.27 0.787 1 98.69 101 GLY A N 1
ATOM 731 C CA . GLY A 1 101 ? -3.51 -5.5 0.132 1 98.69 101 GLY A CA 1
ATOM 732 C C . GLY A 1 101 ? -4.906 -5.883 0.585 1 98.69 101 GLY A C 1
ATOM 733 O O . GLY A 1 101 ? -5.117 -6.211 1.755 1 98.69 101 GLY A O 1
ATOM 734 N N . ILE A 1 102 ? -5.762 -5.719 -0.423 1 98.75 102 ILE A N 1
ATOM 735 C CA . ILE A 1 102 ? -7.164 -6.016 -0.154 1 98.75 102 ILE A CA 1
ATOM 736 C C . ILE A 1 102 ? -7.906 -6.246 -1.47 1 98.75 102 ILE A C 1
ATOM 738 O O . ILE A 1 102 ? -7.551 -5.668 -2.498 1 98.75 102 ILE A O 1
ATOM 742 N N . GLY A 1 103 ? -8.898 -7.078 -1.425 1 98.19 103 GLY A N 1
ATOM 743 C CA . GLY A 1 103 ? -9.781 -7.281 -2.562 1 98.19 103 GLY A CA 1
ATOM 744 C C . GLY A 1 103 ? -10.773 -8.414 -2.357 1 98.19 103 GLY A C 1
ATOM 745 O O . GLY A 1 103 ? -11.297 -8.586 -1.257 1 98.19 103 GLY A O 1
ATOM 746 N N . SER A 1 104 ? -11.047 -9.086 -3.471 1 96.94 104 SER A N 1
ATOM 747 C CA . SER A 1 104 ? -11.922 -10.258 -3.482 1 96.94 104 SER A CA 1
ATOM 748 C C . SER A 1 104 ? -11.109 -11.547 -3.549 1 96.94 104 SER A C 1
ATOM 750 O O . SER A 1 104 ? -9.883 -11.508 -3.627 1 96.94 104 SER A O 1
ATOM 752 N N . THR A 1 105 ? -11.812 -12.672 -3.541 1 93.69 105 THR A N 1
ATOM 753 C CA . THR A 1 105 ? -11.141 -13.969 -3.633 1 93.69 105 THR A CA 1
ATOM 754 C C . THR A 1 105 ? -10.516 -14.156 -5.012 1 93.69 105 THR A C 1
ATOM 756 O O . THR A 1 105 ? -9.547 -14.898 -5.168 1 93.69 105 THR A O 1
ATOM 759 N N . ALA A 1 106 ? -11.039 -13.445 -5.941 1 93.69 106 ALA A N 1
ATOM 760 C CA . ALA A 1 106 ? -10.578 -13.633 -7.312 1 93.69 106 ALA A CA 1
ATOM 761 C C . ALA A 1 106 ? -9.461 -12.656 -7.652 1 93.69 106 ALA A C 1
ATOM 763 O O . ALA A 1 106 ? -8.562 -12.977 -8.438 1 93.69 106 ALA A O 1
ATOM 764 N N . THR A 1 107 ? -9.57 -11.422 -7.16 1 97 107 THR A N 1
ATOM 765 C CA . THR A 1 107 ? -8.617 -10.383 -7.5 1 97 107 THR A CA 1
ATOM 766 C C . THR A 1 107 ? -8.414 -9.43 -6.324 1 97 107 THR A C 1
ATOM 768 O O . THR A 1 107 ? -9.336 -9.219 -5.523 1 97 107 THR A O 1
ATOM 771 N N . GLN A 1 108 ? -7.227 -8.875 -6.262 1 98.19 108 GLN A N 1
ATOM 772 C CA . GLN A 1 108 ? -6.883 -7.934 -5.199 1 98.19 108 GLN A CA 1
ATOM 773 C C . GLN A 1 108 ? -6.07 -6.758 -5.746 1 98.19 108 GLN A C 1
ATOM 775 O O . GLN A 1 108 ? -5.574 -6.812 -6.871 1 98.19 108 GLN A O 1
ATOM 780 N N . ASN A 1 109 ? -6.031 -5.68 -5.016 1 98.81 109 ASN A N 1
ATOM 781 C CA . ASN A 1 109 ? -4.992 -4.656 -5.082 1 98.81 109 ASN A CA 1
ATOM 782 C C . ASN A 1 109 ? -3.971 -4.816 -3.959 1 98.81 109 ASN A C 1
ATOM 784 O O . ASN A 1 109 ? -4.34 -5.008 -2.799 1 98.81 109 ASN A O 1
ATOM 788 N N . THR A 1 110 ? -2.699 -4.77 -4.383 1 98.75 110 THR A N 1
ATOM 789 C CA . THR A 1 110 ? -1.658 -4.996 -3.385 1 98.75 110 THR A CA 1
ATOM 790 C C . THR A 1 110 ? -0.531 -3.979 -3.539 1 98.75 110 THR A C 1
ATOM 792 O O . THR A 1 110 ? 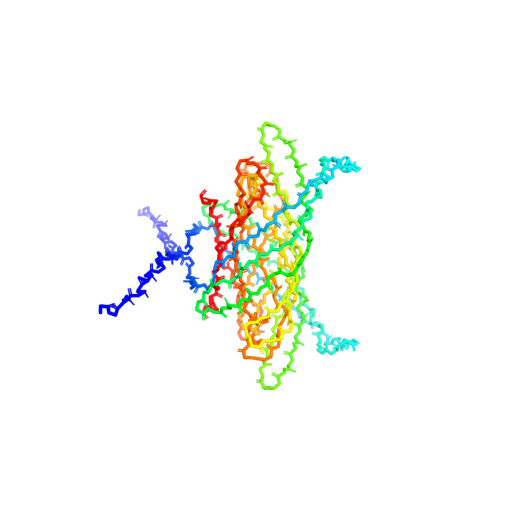-0.408 -3.332 -4.582 1 98.75 110 THR A O 1
ATOM 795 N N . ARG A 1 111 ? 0.213 -3.783 -2.498 1 98.88 111 ARG A N 1
ATOM 796 C CA . ARG A 1 111 ? 1.534 -3.164 -2.537 1 98.88 111 ARG A CA 1
ATOM 797 C C . ARG A 1 111 ? 2.635 -4.215 -2.422 1 98.88 111 ARG A C 1
ATOM 799 O O . ARG A 1 111 ? 2.557 -5.113 -1.581 1 98.88 111 ARG A O 1
ATOM 806 N N . LEU A 1 112 ? 3.633 -4.117 -3.277 1 98.88 112 LEU A N 1
ATOM 807 C CA . LEU A 1 112 ? 4.828 -4.945 -3.191 1 98.88 112 LEU A CA 1
ATOM 808 C C . LEU A 1 112 ? 6.004 -4.148 -2.631 1 98.88 112 LEU A C 1
ATOM 810 O O . LEU A 1 112 ? 6.25 -3.018 -3.055 1 98.88 112 LEU A O 1
ATOM 814 N N . ILE A 1 113 ? 6.691 -4.73 -1.708 1 98.81 113 ILE A N 1
ATOM 815 C CA . ILE A 1 113 ? 8.023 -4.305 -1.299 1 98.81 113 ILE A CA 1
ATOM 816 C C . ILE A 1 113 ? 9.062 -5.324 -1.776 1 98.81 113 ILE A C 1
ATOM 818 O O . ILE A 1 113 ? 8.992 -6.5 -1.417 1 98.81 113 ILE A O 1
ATOM 822 N N . ILE A 1 114 ? 9.984 -4.875 -2.607 1 98.81 114 ILE A N 1
ATOM 823 C CA . ILE A 1 114 ? 10.961 -5.77 -3.213 1 98.81 114 ILE A CA 1
ATOM 824 C C . ILE A 1 114 ? 12.352 -5.449 -2.684 1 98.81 114 ILE A C 1
ATOM 826 O O . ILE A 1 114 ? 12.812 -4.305 -2.779 1 98.81 114 ILE A O 1
ATOM 830 N N . GLN A 1 115 ? 12.992 -6.43 -2.109 1 98.56 115 GLN A N 1
ATOM 831 C CA . GLN A 1 115 ? 14.414 -6.375 -1.796 1 98.56 115 GLN A CA 1
ATOM 832 C C . GLN A 1 115 ? 15.234 -7.18 -2.803 1 98.56 115 GLN A C 1
ATOM 834 O O . GLN A 1 115 ? 14.984 -8.375 -2.998 1 98.56 115 GLN A O 1
ATOM 839 N N . VAL A 1 116 ? 16.094 -6.52 -3.434 1 98.44 116 VAL A N 1
ATOM 840 C CA . VAL A 1 116 ? 16.938 -7.105 -4.469 1 98.44 116 VAL A CA 1
ATOM 841 C C . VAL A 1 116 ? 18.172 -6.246 -4.676 1 98.44 116 VAL A C 1
ATOM 843 O O . VAL A 1 116 ? 18.141 -5.027 -4.48 1 98.44 116 VAL A O 1
ATOM 846 N N . SER A 1 117 ? 19.281 -6.906 -5.02 1 96.06 117 SER A N 1
ATOM 847 C CA . SER A 1 117 ? 20.5 -6.172 -5.293 1 96.06 117 SER A CA 1
ATOM 848 C C . SER A 1 117 ? 20.828 -6.156 -6.785 1 96.06 117 SER A C 1
ATOM 850 O O . SER A 1 117 ? 19.938 -6.402 -7.613 1 96.06 117 SER A O 1
ATOM 852 N N . GLY A 1 118 ? 22.125 -5.738 -7.098 1 96.19 118 GLY A N 1
ATOM 853 C CA . GLY A 1 118 ? 22.578 -5.727 -8.477 1 96.19 118 GLY A CA 1
ATOM 854 C C . GLY A 1 118 ? 21.875 -4.688 -9.328 1 96.19 118 GLY A C 1
ATOM 855 O O . GLY A 1 118 ? 21.594 -3.586 -8.859 1 96.19 118 GLY A O 1
ATOM 856 N N . LYS A 1 119 ? 21.672 -5.047 -10.625 1 96.5 119 LYS A N 1
ATOM 857 C CA . LYS A 1 119 ? 21.156 -4.062 -11.562 1 96.5 119 LYS A CA 1
ATOM 858 C C . LYS A 1 119 ? 19.734 -3.666 -11.211 1 96.5 119 LYS A C 1
ATOM 860 O O . LYS A 1 119 ? 19.219 -2.646 -11.688 1 96.5 119 LYS A O 1
ATOM 865 N N . TYR A 1 120 ? 19.078 -4.445 -10.281 1 98 120 TYR A N 1
ATOM 866 C CA . TYR A 1 120 ? 17.688 -4.188 -9.945 1 98 120 TYR A CA 1
ATOM 867 C C . TYR A 1 120 ? 17.562 -3.471 -8.602 1 98 120 TYR A C 1
ATOM 869 O O . TYR A 1 120 ? 16.469 -3.326 -8.055 1 98 120 TYR A O 1
ATOM 877 N N . GLU A 1 121 ? 18.625 -2.984 -8.031 1 96.69 121 GLU A N 1
ATOM 878 C CA . GLU A 1 121 ? 18.625 -2.432 -6.68 1 96.69 121 GLU A CA 1
ATOM 879 C C . GLU A 1 121 ? 17.672 -1.248 -6.559 1 96.69 121 GLU A C 1
ATOM 881 O O . GLU A 1 121 ? 17.125 -0.994 -5.484 1 96.69 121 GLU A O 1
ATOM 886 N N . GLY A 1 122 ? 17.391 -0.53 -7.625 1 96.25 122 GLY A N 1
ATOM 887 C CA . GLY A 1 122 ? 16.5 0.616 -7.621 1 96.25 122 GLY A CA 1
ATOM 888 C C . GLY A 1 122 ? 15.07 0.254 -7.27 1 96.25 122 GLY A C 1
ATOM 889 O O . GLY A 1 122 ? 14.289 1.11 -6.836 1 96.25 122 GLY A O 1
ATOM 890 N N . LEU A 1 123 ? 14.664 -1.012 -7.438 1 98.12 123 LEU A N 1
ATOM 891 C CA . LEU A 1 123 ? 13.305 -1.452 -7.141 1 98.12 123 LEU A CA 1
ATOM 892 C C . LEU A 1 123 ? 12.977 -1.243 -5.668 1 98.12 123 LEU A C 1
ATOM 894 O O . LEU A 1 123 ? 11.805 -1.11 -5.301 1 98.12 123 LEU A O 1
ATOM 898 N N . GLN A 1 124 ? 13.984 -1.196 -4.805 1 97.44 124 GLN A N 1
ATOM 899 C CA . GLN A 1 124 ? 13.766 -1.103 -3.365 1 97.44 124 GLN A CA 1
ATOM 900 C C . GLN A 1 124 ? 13.172 0.251 -2.986 1 97.44 124 GLN A C 1
ATOM 902 O O . GLN A 1 124 ? 12.609 0.407 -1.899 1 97.44 124 GLN A O 1
ATOM 907 N N . LYS A 1 125 ? 13.297 1.217 -3.893 1 96.19 125 LYS A N 1
ATOM 908 C CA . LYS A 1 125 ? 12.875 2.578 -3.576 1 96.19 125 LYS A CA 1
ATOM 909 C C . LYS A 1 125 ? 11.523 2.896 -4.223 1 96.19 125 LYS A C 1
ATOM 911 O O . LYS A 1 125 ? 10.969 3.975 -4.008 1 96.19 125 LYS A O 1
ATOM 916 N N . LEU A 1 126 ? 10.977 1.987 -4.988 1 97.62 126 LEU A N 1
ATOM 917 C CA . LEU A 1 126 ? 9.75 2.266 -5.723 1 97.62 126 LEU A CA 1
ATOM 918 C C . LEU A 1 126 ? 8.523 1.913 -4.887 1 97.62 126 LEU A C 1
ATOM 920 O O . LEU A 1 126 ? 8.562 0.973 -4.086 1 97.62 126 LEU A O 1
ATOM 924 N N . TYR A 1 127 ? 7.516 2.754 -5.062 1 98.69 127 TYR A N 1
ATOM 925 C CA . TYR A 1 127 ? 6.188 2.291 -4.676 1 98.69 127 TYR A CA 1
ATOM 926 C C . TYR A 1 127 ? 5.562 1.442 -5.777 1 98.69 127 TYR A C 1
ATOM 928 O O . TYR A 1 127 ? 5.242 1.951 -6.855 1 98.69 127 TYR A O 1
ATOM 936 N N . ILE A 1 128 ? 5.336 0.167 -5.496 1 98.88 128 ILE A N 1
ATOM 937 C CA . ILE A 1 128 ? 4.863 -0.773 -6.508 1 98.88 128 ILE A CA 1
ATOM 938 C C . ILE A 1 128 ? 3.484 -1.3 -6.113 1 98.88 128 ILE A C 1
ATOM 940 O O . ILE A 1 128 ? 3.293 -1.788 -5 1 98.88 128 ILE A O 1
ATOM 944 N N . LEU A 1 129 ? 2.57 -1.132 -7 1 98.75 129 LEU A N 1
ATOM 945 C CA . LEU A 1 129 ? 1.228 -1.683 -6.852 1 98.75 129 LEU A CA 1
ATOM 946 C C . LEU A 1 129 ? 1.037 -2.902 -7.746 1 98.75 129 LEU A C 1
ATOM 948 O O . LEU A 1 129 ? 1.46 -2.9 -8.906 1 98.75 129 LEU A O 1
ATOM 952 N N . GLY A 1 130 ? 0.435 -3.918 -7.238 1 98.62 130 GLY A N 1
ATOM 953 C CA . GLY A 1 130 ? 0.112 -5.121 -7.992 1 98.62 130 GLY A CA 1
ATOM 954 C C . GLY A 1 130 ? -1.366 -5.457 -7.969 1 98.62 130 GLY A C 1
ATOM 955 O O . GLY A 1 130 ? -2.072 -5.113 -7.02 1 98.62 130 GLY A O 1
ATOM 956 N N . GLN A 1 131 ? -1.752 -6.152 -8.977 1 98.44 131 GLN A N 1
ATOM 957 C CA . GLN A 1 131 ? -3.104 -6.695 -9.039 1 98.44 131 GLN A CA 1
ATOM 958 C C . GLN A 1 131 ? -3.08 -8.203 -9.297 1 98.44 131 GLN A C 1
ATOM 960 O O . GLN A 1 131 ? -3.189 -8.641 -10.438 1 98.44 131 GLN A O 1
ATOM 965 N N . PRO A 1 132 ? -3.029 -8.961 -8.258 1 98.38 132 PRO A N 1
ATOM 966 C CA . PRO A 1 132 ? -3.055 -10.422 -8.414 1 98.38 132 PRO A CA 1
ATOM 967 C C . PRO A 1 132 ? -4.453 -10.953 -8.719 1 98.38 132 PRO A C 1
ATOM 969 O O . PRO A 1 132 ? -5.445 -10.43 -8.203 1 98.38 132 PRO A O 1
ATOM 972 N N . SER A 1 133 ? -4.445 -11.969 -9.508 1 97.81 133 SER A N 1
ATOM 973 C CA . SER A 1 133 ? -5.605 -12.812 -9.773 1 97.81 133 SER A CA 1
ATOM 974 C C . SER A 1 133 ? -5.227 -14.289 -9.781 1 97.81 133 SER A C 1
ATOM 976 O O . SER A 1 133 ? -4.051 -14.633 -9.93 1 97.81 133 SER A O 1
ATOM 978 N N . VAL A 1 134 ? -6.168 -15.109 -9.523 1 97.19 134 VAL A N 1
ATOM 979 C CA . VAL A 1 134 ? -5.938 -16.547 -9.531 1 97.19 134 VAL A CA 1
ATOM 980 C C . VAL A 1 134 ? -6.973 -17.234 -10.414 1 97.19 134 VAL A C 1
ATOM 982 O O . VAL A 1 134 ? -8.133 -16.812 -10.469 1 97.19 134 VAL A O 1
ATOM 985 N N . ASN A 1 135 ? -6.531 -18.297 -11.07 1 96.69 135 ASN A N 1
ATOM 986 C CA . ASN A 1 135 ? -7.465 -19.031 -11.914 1 96.69 135 ASN A CA 1
ATOM 987 C C . ASN A 1 135 ? -8.484 -19.812 -11.094 1 96.69 135 ASN A C 1
ATOM 989 O O . ASN A 1 135 ? -8.336 -19.938 -9.875 1 96.69 135 ASN A O 1
ATOM 993 N N . GLU A 1 136 ? -9.469 -20.312 -11.711 1 93.81 136 GLU A N 1
ATOM 994 C CA . GLU A 1 136 ? -10.57 -20.984 -11.023 1 93.81 136 GLU A CA 1
ATOM 995 C C . GLU A 1 136 ? -10.078 -22.188 -10.234 1 93.81 136 GLU A C 1
ATOM 997 O O . GLU A 1 136 ? -10.547 -22.438 -9.117 1 93.81 136 GLU A O 1
ATOM 1002 N N . GLU A 1 137 ? -9.102 -22.891 -10.852 1 94.62 137 GLU A N 1
ATOM 1003 C CA . GLU A 1 137 ? -8.57 -24.094 -10.211 1 94.62 137 GLU A CA 1
ATOM 1004 C C . GLU A 1 137 ? -7.617 -23.75 -9.078 1 94.62 137 GLU A C 1
ATOM 1006 O O . GLU A 1 137 ? -7.234 -24.609 -8.289 1 94.62 137 GLU A O 1
ATOM 1011 N N . ARG A 1 138 ? -7.293 -22.453 -8.992 1 94.5 138 ARG A N 1
ATOM 1012 C CA . ARG A 1 138 ? -6.395 -21.922 -7.973 1 94.5 138 ARG A CA 1
ATOM 1013 C C . ARG A 1 138 ? -5.055 -22.641 -7.988 1 94.5 138 ARG A C 1
ATOM 1015 O O . ARG A 1 138 ? -4.555 -23.062 -6.941 1 94.5 138 ARG A O 1
ATOM 1022 N N . THR A 1 139 ? -4.535 -22.812 -9.227 1 97.38 139 THR A N 1
ATOM 1023 C CA . THR A 1 139 ? -3.2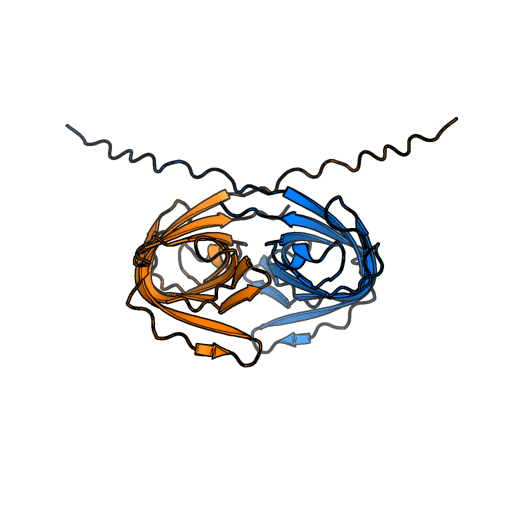27 -23.438 -9.406 1 97.38 139 THR A CA 1
ATOM 1024 C C . THR A 1 139 ? -2.223 -22.438 -9.961 1 97.38 139 THR A C 1
ATOM 1026 O O . THR A 1 139 ? -1.013 -22.656 -9.906 1 97.38 139 THR A O 1
ATOM 1029 N N . VAL A 1 140 ? -2.766 -21.359 -10.578 1 98.44 140 VAL A N 1
ATOM 1030 C CA . VAL A 1 140 ? -1.904 -20.344 -11.18 1 98.44 140 VAL A CA 1
ATOM 1031 C C . VAL A 1 140 ? -2.381 -18.953 -10.773 1 98.44 140 VAL A C 1
ATOM 1033 O O . VAL A 1 140 ? -3.555 -18.609 -10.953 1 98.44 140 VAL A O 1
ATOM 1036 N N . GLY A 1 141 ? -1.527 -18.188 -10.242 1 98.12 141 GLY A N 1
ATOM 1037 C CA . GLY A 1 141 ? -1.759 -16.766 -10.023 1 98.12 141 GLY A CA 1
ATOM 1038 C C . GLY A 1 141 ? -1.076 -15.883 -11.055 1 98.12 141 GLY A C 1
ATOM 1039 O O . GLY A 1 141 ? 0.013 -16.219 -11.531 1 98.12 141 GLY A O 1
ATOM 1040 N N . GLN A 1 142 ? -1.699 -14.789 -11.375 1 98.25 142 GLN A N 1
ATOM 1041 C CA . GLN A 1 142 ? -1.137 -13.742 -12.219 1 98.25 142 GLN A CA 1
ATOM 1042 C C . GLN A 1 142 ? -1.131 -12.398 -11.5 1 98.25 142 GLN A C 1
ATOM 1044 O O . GLN A 1 142 ? -2.088 -12.062 -10.797 1 98.25 142 GLN A O 1
ATOM 1049 N N . VAL A 1 143 ? -0.064 -11.656 -11.688 1 98.44 143 VAL A N 1
ATOM 1050 C CA . VAL A 1 143 ? 0.011 -10.336 -11.062 1 98.44 143 VAL A CA 1
ATOM 1051 C C . VAL A 1 143 ? 0.553 -9.32 -12.062 1 98.44 143 VAL A C 1
ATOM 1053 O O . VAL A 1 143 ? 1.676 -9.461 -12.555 1 98.44 143 VAL A O 1
ATOM 1056 N N . GLU A 1 144 ? -0.167 -8.281 -12.367 1 98.19 144 GLU A N 1
ATOM 1057 C CA . GLU A 1 144 ? 0.357 -7.102 -13.055 1 98.19 144 GLU A CA 1
ATOM 1058 C C . GLU A 1 144 ? 0.846 -6.055 -12.062 1 98.19 144 GLU A C 1
ATOM 1060 O O . GLU A 1 144 ? 0.181 -5.785 -11.062 1 98.19 144 GLU A O 1
ATOM 1065 N N . CYS A 1 145 ? 2.012 -5.523 -12.359 1 98.56 145 CYS A N 1
ATOM 1066 C CA . CYS A 1 145 ? 2.617 -4.617 -11.391 1 98.56 145 CYS A CA 1
ATOM 1067 C C . CYS A 1 145 ? 3.023 -3.305 -12.047 1 98.56 145 CYS A C 1
ATOM 1069 O O . CYS A 1 145 ? 3.547 -3.301 -13.164 1 98.56 145 CYS A O 1
ATOM 1071 N N . TRP A 1 146 ? 2.791 -2.223 -11.297 1 98.44 146 TRP A N 1
ATOM 1072 C CA . TRP A 1 146 ? 3.123 -0.865 -11.719 1 98.44 146 TRP A CA 1
ATOM 1073 C C . TRP A 1 146 ? 3.941 -0.148 -10.648 1 98.44 146 TRP A C 1
ATOM 1075 O O . TRP A 1 146 ? 3.758 -0.386 -9.453 1 98.44 146 TRP A O 1
ATOM 1085 N N . SER A 1 147 ? 4.75 0.718 -11.102 1 98.19 147 SER A N 1
ATOM 1086 C CA . SER A 1 147 ? 5.289 1.728 -10.203 1 98.19 147 SER A CA 1
ATOM 1087 C C . SER A 1 147 ? 4.449 3.002 -10.234 1 98.19 147 SER A C 1
ATOM 1089 O O . SER A 1 147 ? 3.908 3.369 -11.273 1 98.19 147 SER A O 1
ATOM 1091 N N . VAL A 1 148 ? 4.332 3.602 -9.102 1 98.06 148 VAL A N 1
ATOM 1092 C CA . VAL A 1 148 ? 3.682 4.902 -8.992 1 98.06 148 VAL A CA 1
ATOM 1093 C C . VAL A 1 148 ? 4.73 5.984 -8.734 1 98.06 148 VAL A C 1
ATOM 1095 O O . VAL A 1 148 ? 5.414 5.961 -7.703 1 98.06 148 VAL A O 1
ATOM 1098 N N . PRO A 1 149 ? 4.844 6.938 -9.695 1 96.69 149 PRO A N 1
ATOM 1099 C CA . PRO A 1 149 ? 5.855 7.977 -9.492 1 96.69 149 PRO A CA 1
ATOM 1100 C C . PRO A 1 149 ? 5.477 8.961 -8.391 1 96.69 149 PRO A C 1
ATOM 1102 O O . PRO A 1 149 ? 4.293 9.141 -8.102 1 96.69 149 PRO A O 1
ATOM 1105 N N . LEU A 1 150 ? 6.535 9.562 -7.809 1 94.44 150 LEU A N 1
ATOM 1106 C CA . LEU A 1 150 ? 6.277 10.703 -6.938 1 94.44 150 LEU A CA 1
ATOM 1107 C C . LEU A 1 150 ? 5.734 11.883 -7.738 1 94.44 150 LEU A C 1
ATOM 1109 O O . LEU A 1 150 ? 6.109 12.078 -8.898 1 94.44 150 LEU A O 1
ATOM 1113 N N . PRO A 1 151 ? 4.887 12.617 -7.105 1 88.62 151 PRO A N 1
ATOM 1114 C CA . PRO A 1 151 ? 4.359 13.766 -7.844 1 88.62 151 PRO A CA 1
ATOM 1115 C C . PRO A 1 151 ? 5.426 14.82 -8.141 1 88.62 151 PRO A C 1
ATOM 1117 O O . PRO A 1 151 ? 6.438 14.891 -7.438 1 88.62 151 PRO A O 1
ATOM 1120 N N . MET B 1 1 ? 14.844 -17.656 -42.438 1 30.44 1 MET B N 1
ATOM 1121 C CA . MET B 1 1 ? 13.539 -17.188 -41.969 1 30.44 1 MET B CA 1
ATOM 1122 C C . MET B 1 1 ? 13.609 -16.766 -40.5 1 30.44 1 MET B C 1
ATOM 1124 O O . MET B 1 1 ? 13.633 -17.609 -39.594 1 30.44 1 MET B O 1
ATOM 1128 N N . THR B 1 2 ? 14.297 -15.656 -40.125 1 33.09 2 THR B N 1
ATOM 1129 C CA . THR B 1 2 ? 14.633 -15.109 -38.812 1 33.09 2 THR B CA 1
ATOM 1130 C C . THR B 1 2 ? 13.367 -14.781 -38.031 1 33.09 2 THR B C 1
ATOM 1132 O O . THR B 1 2 ? 12.516 -14.031 -38.5 1 33.09 2 THR B O 1
ATOM 1135 N N . HIS B 1 3 ? 12.781 -15.758 -37.188 1 31 3 HIS B N 1
ATOM 1136 C CA . HIS B 1 3 ? 11.625 -15.656 -36.281 1 31 3 HIS B CA 1
ATOM 1137 C C . HIS B 1 3 ? 11.688 -14.398 -35.438 1 31 3 HIS B C 1
ATOM 1139 O O . HIS B 1 3 ? 12.633 -14.211 -34.656 1 31 3 HIS B O 1
ATOM 1145 N N . SER B 1 4 ? 11.305 -13.227 -35.969 1 32.31 4 SER B N 1
ATOM 1146 C CA . SER B 1 4 ? 11.086 -11.984 -35.219 1 32.31 4 SER B CA 1
ATOM 1147 C C . SER B 1 4 ? 10.188 -12.211 -34.031 1 32.31 4 SER B C 1
ATOM 1149 O O . SER B 1 4 ? 9 -12.5 -34.156 1 32.31 4 SER B O 1
ATOM 1151 N N . ASN B 1 5 ? 10.578 -12.969 -32.969 1 32.88 5 ASN B N 1
ATOM 1152 C CA . ASN B 1 5 ? 9.93 -13.07 -31.672 1 32.88 5 ASN B CA 1
ATOM 1153 C C . ASN B 1 5 ? 9.438 -11.711 -31.172 1 32.88 5 ASN B C 1
ATOM 1155 O O . ASN B 1 5 ? 10.172 -10.992 -30.484 1 32.88 5 ASN B O 1
ATOM 1159 N N . SER B 1 6 ? 8.969 -10.797 -32 1 36.72 6 SER B N 1
ATOM 1160 C CA . SER B 1 6 ? 8.328 -9.578 -31.516 1 36.72 6 SER B CA 1
ATOM 1161 C C . SER B 1 6 ? 7.238 -9.898 -30.5 1 36.72 6 SER B C 1
ATOM 1163 O O . SER B 1 6 ? 6.078 -10.094 -30.875 1 36.72 6 SER B O 1
ATOM 1165 N N . THR B 1 7 ? 7.188 -10.992 -29.828 1 37.38 7 THR B N 1
ATOM 1166 C CA . THR B 1 7 ? 6.086 -11.125 -28.891 1 37.38 7 THR B CA 1
ATOM 1167 C C . THR B 1 7 ? 5.781 -9.773 -28.234 1 37.38 7 THR B C 1
ATOM 1169 O O . THR B 1 7 ? 6.594 -9.25 -27.469 1 37.38 7 THR B O 1
ATOM 1172 N N . MET B 1 8 ? 5.301 -8.781 -28.984 1 40.5 8 MET B N 1
ATOM 1173 C CA . MET B 1 8 ? 4.727 -7.527 -28.516 1 40.5 8 MET B CA 1
ATOM 1174 C C . MET B 1 8 ? 3.947 -7.738 -27.219 1 40.5 8 MET B C 1
ATOM 1176 O O . MET B 1 8 ? 2.885 -8.359 -27.219 1 40.5 8 MET B O 1
ATOM 1180 N N . GLY B 1 9 ? 4.512 -8.273 -26.188 1 47.22 9 GLY B N 1
ATOM 1181 C CA . GLY B 1 9 ? 3.816 -8.383 -24.922 1 47.22 9 GLY B CA 1
ATOM 1182 C C . GLY B 1 9 ? 2.723 -7.344 -24.75 1 47.22 9 GLY B C 1
ATOM 1183 O O . GLY B 1 9 ? 2.822 -6.238 -25.281 1 47.22 9 GLY B O 1
ATOM 1184 N N . ALA B 1 10 ? 1.419 -7.668 -24.875 1 54.09 10 ALA B N 1
ATOM 1185 C CA . ALA B 1 10 ? 0.229 -6.852 -24.656 1 54.09 10 ALA B CA 1
ATOM 1186 C C . ALA B 1 10 ? 0.529 -5.684 -23.719 1 54.09 10 ALA B C 1
ATOM 1188 O O . ALA B 1 10 ? 1.188 -5.863 -22.688 1 54.09 10 ALA B O 1
ATOM 1189 N N . GLU B 1 11 ? 0.693 -4.48 -24.266 1 68.5 11 GLU B N 1
ATOM 1190 C CA . GLU B 1 11 ? 0.98 -3.248 -23.531 1 68.5 11 GLU B CA 1
ATOM 1191 C C . GLU B 1 11 ? 0.018 -3.062 -22.375 1 68.5 11 GLU B C 1
ATOM 1193 O O . GLU B 1 11 ? -1.195 -2.961 -22.562 1 68.5 11 GLU B O 1
ATOM 1198 N N . VAL B 1 12 ? 0.386 -3.58 -21.234 1 83.44 12 VAL B N 1
ATOM 1199 C CA . VAL B 1 12 ? -0.415 -3.326 -20.047 1 83.44 12 VAL B CA 1
ATOM 1200 C C . VAL B 1 12 ? -0.531 -1.822 -19.812 1 83.44 12 VAL B C 1
ATOM 1202 O O . VAL B 1 12 ? 0.48 -1.123 -19.703 1 83.44 12 VAL B O 1
ATOM 1205 N N . GLY B 1 13 ? -1.709 -1.276 -20 1 87.56 13 GLY B N 1
ATOM 1206 C CA . GLY B 1 13 ? -1.975 0.137 -19.781 1 87.56 13 GLY B CA 1
ATOM 1207 C C . GLY B 1 13 ? -1.755 0.574 -18.344 1 87.56 13 GLY B C 1
ATOM 1208 O O . GLY B 1 13 ? -1.38 -0.236 -17.5 1 87.56 13 GLY B O 1
ATOM 1209 N N . PRO B 1 14 ? -1.975 1.888 -18.188 1 91.44 14 PRO B N 1
ATOM 1210 C CA . PRO B 1 14 ? -1.802 2.416 -16.828 1 91.44 14 PRO B CA 1
ATOM 1211 C C . PRO B 1 14 ? -2.879 1.926 -15.867 1 91.44 14 PRO B C 1
ATOM 1213 O O . PRO B 1 14 ? -3.926 1.438 -16.297 1 91.44 14 PRO B O 1
ATOM 1216 N N . LEU B 1 15 ? -2.537 2.025 -14.617 1 93.06 15 LEU B N 1
ATOM 1217 C CA . LEU B 1 15 ? -3.496 1.721 -13.562 1 93.06 15 LEU B CA 1
ATOM 1218 C C . LEU B 1 15 ? -4.672 2.689 -13.594 1 93.06 15 LEU B C 1
ATOM 1220 O O . LEU B 1 15 ? -4.484 3.893 -13.805 1 93.06 15 LEU B O 1
ATOM 1224 N N . THR B 1 16 ? -5.863 2.174 -13.352 1 94.25 16 THR B N 1
ATOM 1225 C CA . THR B 1 16 ? -7.035 3.029 -13.188 1 94.25 16 THR B CA 1
ATOM 1226 C C . THR B 1 16 ? -7.172 3.484 -11.742 1 94.25 16 THR B C 1
ATOM 1228 O O . THR B 1 16 ? -6.859 2.73 -10.812 1 94.25 16 THR B O 1
ATOM 1231 N N . SER B 1 17 ? -7.539 4.719 -11.609 1 96.62 17 SER B N 1
ATOM 1232 C CA . SER B 1 17 ? -7.801 5.242 -10.273 1 96.62 17 SER B CA 1
ATOM 1233 C C . SER B 1 17 ? -8.922 6.27 -10.289 1 96.62 17 SER B C 1
ATOM 1235 O O . SER B 1 17 ? -9.234 6.84 -11.344 1 96.62 17 SER B O 1
ATOM 1237 N N . THR B 1 18 ? -9.586 6.395 -9.156 1 96 18 THR B N 1
ATOM 1238 C CA . THR B 1 18 ? -10.648 7.383 -8.969 1 96 18 THR B CA 1
ATOM 1239 C C . THR B 1 18 ? -10.312 8.312 -7.809 1 96 18 THR B C 1
ATOM 1241 O O . THR B 1 18 ? -10.047 7.859 -6.695 1 96 18 THR B O 1
ATOM 1244 N N . TYR B 1 19 ? -10.398 9.547 -8.047 1 97.44 19 TYR B N 1
ATOM 1245 C CA . TYR B 1 19 ? -10.203 10.531 -6.988 1 97.44 19 TYR B CA 1
ATOM 1246 C C . TYR B 1 19 ? -11.258 10.375 -5.898 1 97.44 19 TYR B C 1
ATOM 1248 O O . TYR B 1 19 ? -12.453 10.297 -6.191 1 97.44 19 TYR B O 1
ATOM 1256 N N . LEU B 1 20 ? -10.75 10.391 -4.621 1 97.69 20 LEU B N 1
ATOM 1257 C CA . LEU B 1 20 ? -11.68 10.195 -3.508 1 97.69 20 LEU B CA 1
ATOM 1258 C C . LEU B 1 20 ? -11.797 11.469 -2.678 1 97.69 20 LEU B C 1
ATOM 1260 O O . LEU B 1 20 ? -12.906 11.93 -2.402 1 97.69 20 LEU B O 1
ATOM 1264 N N . PHE B 1 21 ? -10.594 11.969 -2.209 1 98.44 21 PHE B N 1
ATOM 1265 C CA . PHE B 1 21 ? -10.602 13.148 -1.348 1 98.44 21 PHE B CA 1
ATOM 1266 C C . PHE B 1 21 ? -9.211 13.758 -1.251 1 98.44 21 PHE B C 1
ATOM 1268 O O . PHE B 1 21 ? -8.227 13.141 -1.678 1 98.44 21 PHE B O 1
ATOM 1275 N N . SER B 1 22 ? -9.172 14.953 -0.748 1 98.56 22 SER B N 1
ATOM 1276 C CA . SER B 1 22 ? -7.965 15.672 -0.336 1 98.56 22 SER B CA 1
ATOM 1277 C C . SER B 1 22 ? -7.984 15.969 1.158 1 98.56 22 SER B C 1
ATOM 1279 O O . SER B 1 22 ? -9.023 16.344 1.709 1 98.56 22 SER B O 1
ATOM 1281 N N . ALA B 1 23 ? -6.809 15.867 1.761 1 98.81 23 ALA B N 1
ATOM 1282 C CA . ALA B 1 23 ? -6.703 16.219 3.174 1 98.81 23 ALA B CA 1
ATOM 1283 C C . ALA B 1 23 ? -5.68 17.328 3.387 1 98.81 23 ALA B C 1
ATOM 1285 O O . ALA B 1 23 ? -4.633 17.359 2.736 1 98.81 23 ALA B O 1
ATOM 1286 N N . THR B 1 24 ? -6.023 18.219 4.262 1 98.81 24 THR B N 1
ATOM 1287 C CA . THR B 1 24 ? -5.094 19.188 4.848 1 98.81 24 THR B CA 1
ATOM 1288 C C . THR B 1 24 ? -4.828 18.859 6.312 1 98.81 24 THR B C 1
ATOM 1290 O O . THR B 1 24 ? -5.766 18.75 7.109 1 98.81 24 THR B O 1
ATOM 1293 N N . VAL B 1 25 ? -3.592 18.734 6.633 1 98.81 25 VAL B N 1
ATOM 1294 C CA . VAL B 1 25 ? -3.184 18.312 7.973 1 98.81 25 VAL B CA 1
ATOM 1295 C C . VAL B 1 25 ? -2.318 19.391 8.609 1 98.81 25 VAL B C 1
ATOM 1297 O O . VAL B 1 25 ? -1.372 19.891 7.992 1 98.81 25 VAL B O 1
ATOM 1300 N N . HIS B 1 26 ? -2.6 19.734 9.797 1 98.81 26 HIS B N 1
ATOM 1301 C CA . HIS B 1 26 ? -1.785 20.672 10.555 1 98.81 26 HIS B CA 1
ATOM 1302 C C . HIS B 1 26 ? -0.834 19.953 11.5 1 98.81 26 HIS B C 1
ATOM 1304 O O . HIS B 1 26 ? -1.252 19.062 12.242 1 98.81 26 HIS B O 1
ATOM 1310 N N . LEU B 1 27 ? 0.398 20.406 11.43 1 98.62 27 LEU B N 1
ATOM 1311 C CA . LEU B 1 27 ? 1.442 19.719 12.188 1 98.62 27 LEU B CA 1
ATOM 1312 C C . LEU B 1 27 ? 1.936 20.594 13.336 1 98.62 27 LEU B C 1
ATOM 1314 O O . LEU B 1 27 ? 2.07 21.812 13.188 1 98.62 27 LEU B O 1
ATOM 1318 N N . GLY B 1 28 ? 2.178 19.969 14.469 1 98.31 28 GLY B N 1
ATOM 1319 C CA . GLY B 1 28 ? 2.863 20.625 15.57 1 98.31 28 GLY B CA 1
ATOM 1320 C C . GLY B 1 28 ? 4.375 20.531 15.469 1 98.31 28 GLY B C 1
ATOM 1321 O O . GLY B 1 28 ? 4.906 20.016 14.484 1 98.31 28 GLY B O 1
ATOM 1322 N N . LYS B 1 29 ? 5.031 21 16.531 1 97.25 29 LYS B N 1
ATOM 1323 C CA . LYS B 1 29 ? 6.488 20.969 16.562 1 97.25 29 LYS B CA 1
ATOM 1324 C C . LYS B 1 29 ? 7.012 19.547 16.641 1 97.25 29 LYS B C 1
ATOM 1326 O O . LYS B 1 29 ? 6.617 18.781 17.516 1 97.25 29 LYS B O 1
ATOM 1331 N N . ALA B 1 30 ? 7.91 19.266 15.727 1 97.06 30 ALA B N 1
ATOM 1332 C CA . ALA B 1 30 ? 8.516 17.922 15.719 1 97.06 30 ALA B CA 1
ATOM 1333 C C . ALA B 1 30 ? 9.375 17.719 16.969 1 97.06 30 ALA B C 1
ATOM 1335 O O . ALA B 1 30 ? 10 18.656 17.453 1 97.06 30 ALA B O 1
ATOM 1336 N N . LEU B 1 31 ? 9.477 16.453 17.406 1 97.56 31 LEU B N 1
ATOM 1337 C CA . LEU B 1 31 ? 10.445 16.094 18.422 1 97.56 31 LEU B CA 1
ATOM 1338 C C . LEU B 1 31 ? 11.852 16 17.844 1 97.56 31 LEU B C 1
ATOM 1340 O O . LEU B 1 31 ? 12.023 15.992 16.625 1 97.56 31 LEU B O 1
ATOM 1344 N N . ALA B 1 32 ? 12.82 15.906 18.812 1 97.44 32 ALA B N 1
ATOM 1345 C CA . ALA B 1 32 ? 14.18 15.648 18.359 1 97.44 32 ALA B CA 1
ATOM 1346 C C . ALA B 1 32 ? 14.289 14.273 17.688 1 97.44 32 ALA B C 1
ATOM 1348 O O . ALA B 1 32 ? 13.664 13.312 18.141 1 97.44 32 ALA B O 1
ATOM 1349 N N . PRO B 1 33 ? 15.094 14.18 16.672 1 97.5 33 PRO B N 1
ATOM 1350 C CA . PRO B 1 33 ? 15.227 12.891 15.984 1 97.5 33 PRO B CA 1
ATOM 1351 C C . PRO B 1 33 ? 15.734 11.781 16.906 1 97.5 33 PRO B C 1
ATOM 1353 O O . PRO B 1 33 ? 16.562 12.039 17.781 1 97.5 33 PRO B O 1
ATOM 1356 N N . ILE B 1 34 ? 15.297 10.586 16.672 1 98.12 34 ILE B N 1
ATOM 1357 C CA . ILE B 1 34 ? 15.719 9.406 17.406 1 98.12 34 ILE B CA 1
ATOM 1358 C C . ILE B 1 34 ? 16.547 8.5 16.516 1 98.12 34 ILE B C 1
ATOM 1360 O O . ILE B 1 34 ? 16.031 7.883 15.586 1 98.12 34 ILE B O 1
ATOM 1364 N N . PRO B 1 35 ? 17.797 8.391 16.781 1 97.69 35 PRO B N 1
ATOM 1365 C CA . PRO B 1 35 ? 18.594 7.457 15.984 1 97.69 35 PRO B CA 1
ATOM 1366 C C . PRO B 1 35 ? 18.156 6.004 16.156 1 97.69 35 PRO B C 1
ATOM 1368 O O . PRO B 1 35 ? 17.859 5.578 17.281 1 97.69 35 PRO B O 1
ATOM 1371 N N . LEU B 1 36 ? 18.188 5.262 15.07 1 97.69 36 LEU B N 1
ATOM 1372 C CA . LEU B 1 36 ? 17.719 3.879 15.133 1 97.69 36 LEU B CA 1
ATOM 1373 C C . LEU B 1 36 ? 18.906 2.912 15.125 1 97.69 36 LEU B C 1
ATOM 1375 O O . LEU B 1 36 ? 19.938 3.186 14.5 1 97.69 36 LEU B O 1
ATOM 1379 N N . LEU B 1 37 ? 18.688 1.721 15.688 1 96.62 37 LEU B N 1
ATOM 1380 C CA . LEU B 1 37 ? 19.688 0.658 15.766 1 96.62 37 LEU B CA 1
ATOM 1381 C C . LEU B 1 37 ? 20.125 0.229 14.367 1 96.62 37 LEU B C 1
ATOM 1383 O O . LEU B 1 37 ? 21.328 0.037 14.125 1 96.62 37 LEU B O 1
ATOM 1387 N N . GLU B 1 38 ? 19.25 0.084 13.383 1 92.94 38 GLU B N 1
ATOM 1388 C CA . GLU B 1 38 ? 19.5 -0.442 12.047 1 92.94 38 GLU B CA 1
ATOM 1389 C C . GLU B 1 38 ? 19.969 0.659 11.102 1 92.94 38 GLU B C 1
ATOM 1391 O O . GLU B 1 38 ? 20.219 0.406 9.922 1 92.94 38 GLU B O 1
ATOM 1396 N N . GLY B 1 39 ? 20.156 1.846 11.578 1 92.56 39 GLY B N 1
ATOM 1397 C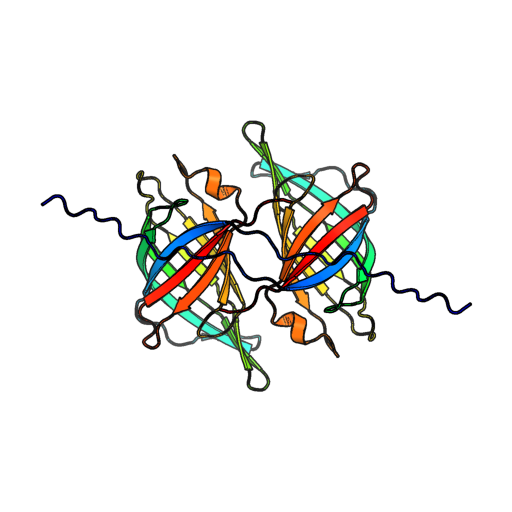 CA . GLY B 1 39 ? 20.484 2.988 10.742 1 92.56 39 GLY B CA 1
ATOM 1398 C C . GLY B 1 39 ? 19.297 3.885 10.453 1 92.56 39 GLY B C 1
ATOM 1399 O O . GLY B 1 39 ? 18.141 3.457 10.57 1 92.56 39 GLY B O 1
ATOM 1400 N N . GLY B 1 40 ? 19.5 5.117 10.117 1 96.25 40 GLY B N 1
ATOM 1401 C CA . GLY B 1 40 ? 18.438 6.09 9.898 1 96.25 40 GLY B CA 1
ATOM 1402 C C . GLY B 1 40 ? 17.922 6.711 11.18 1 96.25 40 GLY B C 1
ATOM 1403 O O . GLY B 1 40 ? 18.516 6.535 12.25 1 96.25 40 GLY B O 1
ATOM 1404 N N . GLN B 1 41 ? 16.922 7.496 11.039 1 97.62 41 GLN B N 1
ATOM 1405 C CA . GLN B 1 41 ? 16.328 8.164 12.195 1 97.62 41 GLN B CA 1
ATOM 1406 C C . GLN B 1 41 ? 14.805 8.164 12.102 1 97.62 41 GLN B C 1
ATOM 1408 O O . GLN B 1 41 ? 14.242 8.305 11.016 1 97.62 41 GLN B O 1
ATOM 1413 N N . ARG B 1 42 ? 14.203 8.031 13.32 1 98.25 42 ARG B N 1
ATOM 1414 C CA . ARG B 1 42 ? 12.773 8.266 13.492 1 98.25 42 ARG B CA 1
ATOM 1415 C C . ARG B 1 42 ? 12.484 9.742 13.766 1 98.25 42 ARG B C 1
ATOM 1417 O O . ARG B 1 42 ? 13.047 10.328 14.695 1 98.25 42 ARG B O 1
ATOM 1424 N N . ILE B 1 43 ? 11.641 10.25 12.891 1 97.56 43 ILE B N 1
ATOM 1425 C CA . ILE B 1 43 ? 11.102 11.586 13.125 1 97.56 43 ILE B CA 1
ATOM 1426 C C . ILE B 1 43 ? 9.672 11.484 13.656 1 97.56 43 ILE B C 1
ATOM 1428 O O . ILE B 1 43 ? 8.883 10.68 13.172 1 97.56 43 ILE B O 1
ATOM 1432 N N . VAL B 1 44 ? 9.383 12.273 14.656 1 98.25 44 VAL B N 1
ATOM 1433 C CA . VAL B 1 44 ? 8.031 12.25 15.203 1 98.25 44 VAL B CA 1
ATOM 1434 C C . VAL B 1 44 ? 7.406 13.641 15.094 1 98.25 44 VAL B C 1
ATOM 1436 O O . VAL B 1 44 ? 7.887 14.602 15.703 1 98.25 44 VAL B O 1
ATOM 1439 N N . GLU B 1 45 ? 6.336 13.75 14.328 1 98.19 45 GLU B N 1
ATOM 1440 C CA . GLU B 1 45 ? 5.602 14.984 14.094 1 98.19 45 GLU B CA 1
ATOM 1441 C C . GLU B 1 45 ? 4.141 14.852 14.516 1 98.19 45 GLU B C 1
ATOM 1443 O O . GLU B 1 45 ? 3.357 14.164 13.852 1 98.19 45 GLU B O 1
ATOM 1448 N N . PRO B 1 46 ? 3.74 15.617 15.562 1 98.69 46 PRO B N 1
ATOM 1449 C CA . PRO B 1 46 ? 2.334 15.562 15.969 1 98.69 46 PRO B CA 1
ATOM 1450 C C . PRO B 1 46 ? 1.396 16.156 14.914 1 98.69 46 PRO B C 1
ATOM 1452 O O . PRO B 1 46 ? 1.732 17.156 14.281 1 98.69 46 PRO B O 1
ATOM 1455 N N . ILE B 1 47 ? 0.333 15.5 14.656 1 98.81 47 ILE B N 1
ATOM 1456 C CA . ILE B 1 47 ? -0.787 16.078 13.922 1 98.81 47 ILE B CA 1
ATOM 1457 C C . ILE B 1 47 ? -1.766 16.719 14.898 1 98.81 47 ILE B C 1
ATOM 1459 O O . ILE B 1 47 ? -2.285 16.047 15.797 1 98.81 47 ILE B O 1
ATOM 1463 N N . VAL B 1 48 ? -2.068 18.016 14.688 1 98.88 48 VAL B N 1
ATOM 1464 C CA . VAL B 1 48 ? -2.834 18.719 15.711 1 98.88 48 VAL B CA 1
ATOM 1465 C C . VAL B 1 48 ? -4.195 19.125 15.148 1 98.88 48 VAL B C 1
ATOM 1467 O O . VAL B 1 48 ? -4.988 19.766 15.836 1 98.88 48 VAL B O 1
ATOM 1470 N N . GLY B 1 49 ? -4.523 18.844 13.961 1 98.75 49 GLY B N 1
ATOM 1471 C CA . GLY B 1 49 ? -5.801 19.109 13.328 1 98.75 49 GLY B CA 1
ATOM 1472 C C . GLY B 1 49 ? -5.758 18.984 11.812 1 98.75 49 GLY B C 1
ATOM 1473 O O . GLY B 1 49 ? -4.707 18.688 11.242 1 98.75 49 GLY B O 1
ATOM 1474 N N . GLY B 1 50 ? -6.91 19.125 11.242 1 98.88 50 GLY B N 1
ATOM 1475 C CA . GLY B 1 50 ? -6.98 19.109 9.789 1 98.88 50 GLY B CA 1
ATOM 1476 C C . GLY B 1 50 ? -8.383 18.859 9.266 1 98.88 50 GLY B C 1
ATOM 1477 O O . GLY B 1 50 ? -9.344 18.812 10.031 1 98.88 50 GLY B O 1
ATOM 1478 N N . THR B 1 51 ? -8.422 18.75 7.93 1 98.88 51 THR B N 1
ATOM 1479 C CA . THR B 1 51 ? -9.688 18.531 7.242 1 98.88 51 THR B CA 1
ATOM 1480 C C . THR B 1 51 ? -9.516 17.578 6.074 1 98.88 51 THR B C 1
ATOM 1482 O O . THR B 1 51 ? -8.422 17.453 5.512 1 98.88 51 THR B O 1
ATOM 1485 N N . ILE B 1 52 ? -10.555 16.844 5.824 1 98.88 52 ILE B N 1
ATOM 1486 C CA . ILE B 1 52 ? -10.68 15.992 4.648 1 98.88 52 ILE B CA 1
ATOM 1487 C C . ILE B 1 52 ? -11.906 16.406 3.842 1 98.88 52 ILE B C 1
ATOM 1489 O O . ILE B 1 52 ? -13.008 16.5 4.387 1 98.88 52 ILE B O 1
ATOM 1493 N N . TYR B 1 53 ? -11.703 16.641 2.574 1 98.44 53 TYR B N 1
ATOM 1494 C CA . TYR B 1 53 ? -12.805 17.016 1.69 1 98.44 53 TYR B CA 1
ATOM 1495 C C . TYR B 1 53 ? -12.711 16.266 0.365 1 98.44 53 TYR B C 1
ATOM 1497 O O . TYR B 1 53 ? -11.641 16.172 -0.231 1 98.44 53 TYR B O 1
ATOM 1505 N N . GLY B 1 54 ? -13.852 15.797 -0.049 1 97.94 54 GLY B N 1
ATOM 1506 C CA . GLY B 1 54 ? -13.93 15.188 -1.367 1 97.94 54 GLY B CA 1
ATOM 1507 C C . GLY B 1 54 ? -15.195 14.375 -1.578 1 97.94 54 GLY B C 1
ATOM 1508 O O . GLY B 1 54 ? -15.992 14.203 -0.651 1 97.94 54 GLY B O 1
ATOM 1509 N N . PRO B 1 55 ? -15.445 13.922 -2.77 1 97.06 55 PRO B N 1
ATOM 1510 C CA . PRO B 1 55 ? -16.672 13.188 -3.094 1 97.06 55 PRO B CA 1
ATOM 1511 C C . PRO B 1 55 ? -16.797 11.883 -2.305 1 97.06 55 PRO B C 1
ATOM 1513 O O . PRO B 1 55 ? -17.906 11.398 -2.086 1 97.06 55 PRO B O 1
ATOM 1516 N N . GLY B 1 56 ? -15.664 11.344 -1.819 1 97.69 56 GLY B N 1
ATOM 1517 C CA . GLY B 1 56 ? -15.711 10.039 -1.186 1 97.69 56 GLY B CA 1
ATOM 1518 C C . GLY B 1 56 ? -15.688 10.109 0.33 1 97.69 56 GLY B C 1
ATOM 1519 O O . GLY B 1 56 ? -16.094 9.156 1.008 1 97.69 56 GLY B O 1
ATOM 1520 N N . PHE B 1 57 ? -15.188 11.242 0.848 1 98.44 57 PHE B N 1
ATOM 1521 C CA . PHE B 1 57 ? -15 11.32 2.291 1 98.44 57 PHE B CA 1
ATOM 1522 C C . PHE B 1 57 ? -14.867 12.766 2.742 1 98.44 57 PHE B C 1
ATOM 1524 O O . PHE B 1 57 ? -14.031 13.508 2.225 1 98.44 57 PHE B O 1
ATOM 1531 N N . ASN B 1 58 ? -15.672 13.164 3.621 1 98.81 58 ASN B N 1
ATOM 1532 C CA . ASN B 1 58 ? -15.625 14.461 4.297 1 98.81 58 ASN B CA 1
ATOM 1533 C C . ASN B 1 58 ? -15.5 14.305 5.809 1 98.81 58 ASN B C 1
ATOM 1535 O O . ASN B 1 58 ? -16.328 13.625 6.434 1 98.81 58 ASN B O 1
ATOM 1539 N N . ALA B 1 59 ? -14.469 14.977 6.391 1 98.88 59 ALA B N 1
ATOM 1540 C CA . ALA B 1 59 ? -14.219 14.75 7.809 1 98.88 59 ALA B CA 1
ATOM 1541 C C . ALA B 1 59 ? -13.352 15.859 8.398 1 98.88 59 ALA B C 1
ATOM 1543 O O . ALA B 1 59 ? -12.812 16.688 7.664 1 98.88 59 ALA B O 1
ATOM 1544 N N . THR B 1 60 ? -13.305 15.883 9.727 1 98.94 60 THR B N 1
ATOM 1545 C CA . THR B 1 60 ? -12.359 16.688 10.492 1 98.94 60 THR B CA 1
ATOM 1546 C C . THR B 1 60 ? -11.367 15.789 11.227 1 98.94 60 THR B C 1
ATOM 1548 O O . THR B 1 60 ? -11.75 14.781 11.828 1 98.94 60 THR B O 1
ATOM 1551 N N . ILE B 1 61 ? -10.078 16.172 11.102 1 98.94 61 ILE B N 1
ATOM 1552 C CA . ILE B 1 61 ? -9.023 15.469 11.828 1 98.94 61 ILE B CA 1
ATOM 1553 C C . ILE B 1 61 ? -8.828 16.109 13.195 1 98.94 61 ILE B C 1
ATOM 1555 O O . ILE B 1 61 ? -8.531 17.297 13.297 1 98.94 61 ILE B O 1
ATOM 1559 N N . ASP B 1 62 ? -8.992 15.305 14.25 1 98.88 62 ASP B N 1
ATOM 1560 C CA . ASP B 1 62 ? -8.828 15.789 15.617 1 98.88 62 ASP B CA 1
ATOM 1561 C C . ASP B 1 62 ? -7.371 15.672 16.062 1 98.88 62 ASP B C 1
ATOM 1563 O O . ASP B 1 62 ? -6.902 16.469 16.875 1 98.88 62 ASP B O 1
ATOM 1567 N N . GLY B 1 63 ? -6.688 14.703 15.594 1 98.81 63 GLY B N 1
ATOM 1568 C CA . GLY B 1 63 ? -5.312 14.484 16 1 98.81 63 GLY B CA 1
ATOM 1569 C C . GLY B 1 63 ? -4.676 13.273 15.336 1 98.81 63 GLY B C 1
ATOM 1570 O O . GLY B 1 63 ? -5.273 12.656 14.453 1 98.81 63 GLY B O 1
ATOM 1571 N N . GLY B 1 64 ? -3.393 13.039 15.695 1 98.88 64 GLY B N 1
ATOM 1572 C CA . GLY B 1 64 ? -2.609 11.93 15.18 1 98.88 64 GLY B CA 1
ATOM 1573 C C . GLY B 1 64 ? -1.113 12.164 15.273 1 98.88 64 GLY B C 1
ATOM 1574 O O . GLY B 1 64 ? -0.653 12.977 16.078 1 98.88 64 GLY B O 1
ATOM 1575 N N . VAL B 1 65 ? -0.391 11.359 14.477 1 98.81 65 VAL B N 1
ATOM 1576 C CA . VAL B 1 65 ? 1.064 11.453 14.477 1 98.81 65 VAL B CA 1
ATOM 1577 C C . VAL B 1 65 ? 1.617 10.969 13.141 1 98.81 65 VAL B C 1
ATOM 1579 O O . VAL B 1 65 ? 1.104 10.008 12.562 1 98.81 65 VAL B O 1
ATOM 1582 N N . ALA B 1 66 ? 2.5 11.672 12.602 1 98.62 66 ALA B N 1
ATOM 1583 C CA . ALA B 1 66 ? 3.391 11.195 11.547 1 98.62 66 ALA B CA 1
ATOM 1584 C C . ALA B 1 66 ? 4.773 10.859 12.102 1 98.62 66 ALA B C 1
ATOM 1586 O O . ALA B 1 66 ? 5.426 11.711 12.711 1 98.62 66 ALA B O 1
ATOM 1587 N N . ALA B 1 67 ? 5.246 9.664 11.891 1 98.56 67 ALA B N 1
ATOM 1588 C CA . ALA B 1 67 ? 6.516 9.219 12.453 1 98.56 67 ALA B CA 1
ATOM 1589 C C . ALA B 1 67 ? 7.359 8.5 11.406 1 98.56 67 ALA B C 1
ATOM 1591 O O . ALA B 1 67 ? 7.66 7.309 11.555 1 98.56 67 ALA B O 1
ATOM 1592 N N . PRO B 1 68 ? 7.773 9.211 10.422 1 98.5 68 PRO B N 1
ATOM 1593 C CA . PRO B 1 68 ? 8.562 8.57 9.367 1 98.5 68 PRO B CA 1
ATOM 1594 C C . PRO B 1 68 ? 9.953 8.156 9.844 1 98.5 68 PRO B C 1
ATOM 1596 O O . PRO B 1 68 ? 10.477 8.719 10.812 1 98.5 68 PRO B O 1
ATOM 1599 N N . ILE B 1 69 ? 10.445 7.172 9.211 1 98.31 69 ILE B N 1
ATOM 1600 C CA . ILE B 1 69 ? 11.867 6.852 9.266 1 98.31 69 ILE B CA 1
ATOM 1601 C C . ILE B 1 69 ? 12.578 7.453 8.055 1 98.31 69 ILE B C 1
ATOM 1603 O O . ILE B 1 69 ? 12.133 7.285 6.914 1 98.31 69 ILE B O 1
ATOM 1607 N N . VAL B 1 70 ? 13.602 8.141 8.297 1 97.62 70 VAL B N 1
ATOM 1608 C CA . VAL B 1 70 ? 14.391 8.789 7.254 1 97.62 70 VAL B CA 1
ATOM 1609 C C . VAL B 1 70 ? 15.758 8.117 7.145 1 97.62 70 VAL B C 1
ATOM 1611 O O . VAL B 1 70 ? 16.484 8 8.141 1 97.62 70 VAL B O 1
ATOM 1614 N N . VAL B 1 71 ? 16.031 7.68 5.918 1 96.75 71 VAL B N 1
ATOM 1615 C CA . VAL B 1 71 ? 17.297 6.988 5.645 1 96.75 71 VAL B CA 1
ATOM 1616 C C . VAL B 1 71 ? 18.062 7.734 4.562 1 96.75 71 VAL B C 1
ATOM 1618 O O . VAL B 1 71 ? 17.5 8.102 3.525 1 96.75 71 VAL B O 1
ATOM 1621 N N . ASN B 1 72 ? 19.312 7.926 4.828 1 93.69 72 ASN B N 1
ATOM 1622 C CA . ASN B 1 72 ? 20.219 8.5 3.846 1 93.69 72 ASN B CA 1
ATOM 1623 C C . ASN B 1 72 ? 21.219 7.461 3.324 1 93.69 72 ASN B C 1
ATOM 1625 O O . ASN B 1 72 ? 22 6.898 4.094 1 93.69 72 ASN B O 1
ATOM 1629 N N . GLN B 1 73 ? 21.125 7.176 2.07 1 87.75 73 GLN B N 1
ATOM 1630 C CA . GLN B 1 73 ? 22.031 6.227 1.439 1 87.75 73 GLN B CA 1
ATOM 1631 C C . GLN B 1 73 ? 22.547 6.766 0.111 1 87.75 73 GLN B C 1
ATOM 1633 O O . GLN B 1 73 ? 21.766 7.07 -0.792 1 87.75 73 GLN B O 1
ATOM 1638 N N . ASP B 1 74 ? 23.938 6.816 0.016 1 86.06 74 ASP B N 1
ATOM 1639 C CA . ASP B 1 74 ? 24.641 7.203 -1.209 1 86.06 74 ASP B CA 1
ATOM 1640 C C . ASP B 1 74 ? 24.109 8.531 -1.743 1 86.06 74 ASP B C 1
ATOM 1642 O O . ASP B 1 74 ? 23.828 8.664 -2.939 1 86.06 74 ASP B O 1
ATOM 1646 N N . GLY B 1 75 ? 23.781 9.391 -0.922 1 88 75 GLY B N 1
ATOM 1647 C CA . GLY B 1 75 ? 23.391 10.734 -1.314 1 88 75 GLY B CA 1
ATOM 1648 C C . GLY B 1 75 ? 21.891 10.875 -1.555 1 88 75 GLY B C 1
ATOM 1649 O O . GLY B 1 75 ? 21.422 11.961 -1.902 1 88 75 GLY B O 1
ATOM 1650 N N . THR B 1 76 ? 21.188 9.797 -1.46 1 90.75 76 THR B N 1
ATOM 1651 C CA . THR B 1 76 ? 19.734 9.859 -1.65 1 90.75 76 THR B CA 1
ATOM 1652 C C . THR B 1 76 ? 19.016 9.68 -0.323 1 90.75 76 THR B C 1
ATOM 1654 O O . THR B 1 76 ? 19.359 8.789 0.464 1 90.75 76 THR B O 1
ATOM 1657 N N . THR B 1 77 ? 18.094 10.578 -0.082 1 94.62 77 THR B N 1
ATOM 1658 C CA . THR B 1 77 ? 17.281 10.461 1.122 1 94.62 77 THR B CA 1
ATOM 1659 C C . THR B 1 77 ? 15.945 9.789 0.812 1 94.62 77 THR B C 1
ATOM 1661 O O . THR B 1 77 ? 15.227 10.219 -0.091 1 94.62 77 THR B O 1
ATOM 1664 N N . THR B 1 78 ? 15.719 8.688 1.513 1 96.88 78 THR B N 1
ATOM 1665 C CA . THR B 1 78 ? 14.445 7.984 1.438 1 96.88 78 THR B CA 1
ATOM 1666 C C . THR B 1 78 ? 13.664 8.141 2.738 1 96.88 78 THR B C 1
ATOM 1668 O O . THR B 1 78 ? 14.234 8.047 3.826 1 96.88 78 THR B O 1
ATOM 1671 N N . GLN B 1 79 ? 12.422 8.477 2.592 1 97.19 79 GLN B N 1
ATOM 1672 C CA . GLN B 1 79 ? 11.539 8.555 3.748 1 97.19 79 GLN B CA 1
ATOM 1673 C C . GLN B 1 79 ? 10.469 7.469 3.699 1 97.19 79 GLN B C 1
ATOM 1675 O O . GLN B 1 79 ? 9.789 7.305 2.686 1 97.19 79 GLN B O 1
ATOM 1680 N N . ILE B 1 80 ? 10.359 6.68 4.805 1 98.19 80 ILE B N 1
ATOM 1681 C CA . ILE B 1 80 ? 9.328 5.672 5.023 1 98.19 80 ILE B CA 1
ATOM 1682 C C . ILE B 1 80 ? 8.297 6.195 6.023 1 98.19 80 ILE B C 1
ATOM 1684 O O . ILE B 1 80 ? 8.547 6.211 7.23 1 98.19 80 ILE B O 1
ATOM 1688 N N . PRO B 1 81 ? 7.129 6.531 5.492 1 98.5 81 PRO B N 1
ATOM 1689 C CA . PRO B 1 81 ? 6.141 7.148 6.379 1 98.5 81 PRO B CA 1
ATOM 1690 C C . PRO B 1 81 ? 5.344 6.121 7.18 1 98.5 81 PRO B C 1
ATOM 1692 O O . PRO B 1 81 ? 5.012 5.051 6.66 1 98.5 81 PRO B O 1
ATOM 1695 N N . PHE B 1 82 ? 5.102 6.422 8.422 1 98.69 82 PHE B N 1
ATOM 1696 C CA . PHE B 1 82 ? 4.105 5.852 9.32 1 98.69 82 PHE B CA 1
ATOM 1697 C C . PHE B 1 82 ? 3.191 6.938 9.875 1 98.69 82 PHE B C 1
ATOM 1699 O O . PHE B 1 82 ? 3.625 7.77 10.672 1 98.69 82 PHE B O 1
ATOM 1706 N N . ILE B 1 83 ? 1.975 6.957 9.438 1 98.88 83 ILE B N 1
ATOM 1707 C CA . ILE B 1 83 ? 1.065 8.047 9.781 1 98.88 83 ILE B CA 1
ATOM 1708 C C . ILE B 1 83 ? -0.238 7.473 10.336 1 98.88 83 ILE B C 1
ATOM 1710 O O . ILE B 1 83 ? -0.821 6.559 9.75 1 98.88 83 ILE B O 1
ATOM 1714 N N . TYR B 1 84 ? -0.647 8.031 11.461 1 98.88 84 TYR B N 1
ATOM 1715 C CA . TYR B 1 84 ? -1.903 7.691 12.125 1 98.88 84 TYR B CA 1
ATOM 1716 C C . TYR B 1 84 ? -2.727 8.945 12.398 1 98.88 84 TYR B C 1
ATOM 1718 O O . TYR B 1 84 ? -2.203 9.938 12.914 1 98.88 84 TYR B O 1
ATOM 1726 N N . ALA B 1 85 ? -3.963 8.914 12.039 1 98.94 85 ALA B N 1
ATOM 1727 C CA . ALA B 1 85 ? -4.855 10.047 12.289 1 98.94 85 ALA B CA 1
ATOM 1728 C C . ALA B 1 85 ? -6.242 9.562 12.711 1 98.94 85 ALA B C 1
ATOM 1730 O O . ALA B 1 85 ? -6.656 8.453 12.359 1 98.94 85 ALA B O 1
ATOM 1731 N N . TYR B 1 86 ? -6.895 10.383 13.469 1 98.94 86 TYR B N 1
ATOM 1732 C CA . TYR B 1 86 ? -8.25 10.086 13.914 1 98.94 86 TYR B CA 1
ATOM 1733 C C . TYR B 1 86 ? -9.094 11.352 13.977 1 98.94 86 TYR B C 1
ATOM 1735 O O . TYR B 1 86 ? -8.555 12.461 13.969 1 98.94 86 TYR B O 1
ATOM 1743 N N . GLY B 1 87 ? -10.367 11.18 13.906 1 98.81 87 GLY B N 1
ATOM 1744 C CA . GLY B 1 87 ? -11.305 12.297 13.984 1 98.81 87 GLY B CA 1
ATOM 1745 C C . GLY B 1 87 ? -12.75 11.875 13.766 1 98.81 87 GLY B C 1
ATOM 1746 O O . GLY B 1 87 ? -13.172 10.82 14.242 1 98.81 87 GLY B O 1
ATOM 1747 N N . HIS B 1 88 ? -13.492 12.797 13.125 1 98.88 88 HIS B N 1
ATOM 1748 C CA . HIS B 1 88 ? -14.914 12.57 12.891 1 98.88 88 HIS B CA 1
ATOM 1749 C C . HIS B 1 88 ? -15.297 12.898 11.453 1 98.88 88 HIS B C 1
ATOM 1751 O O . HIS B 1 88 ? -14.938 13.961 10.938 1 98.88 88 HIS B O 1
ATOM 1757 N N . ALA B 1 89 ? -16.047 11.961 10.891 1 98.81 89 ALA B N 1
ATOM 1758 C CA . ALA B 1 89 ? -16.625 12.195 9.578 1 98.81 89 ALA B CA 1
ATOM 1759 C C . ALA B 1 89 ? -17.75 13.234 9.648 1 98.81 89 ALA B C 1
ATOM 1761 O O . ALA B 1 89 ? -18.203 13.578 10.742 1 98.81 89 ALA B O 1
ATOM 1762 N N . SER B 1 90 ? -18.172 13.648 8.469 1 98.5 90 SER B N 1
ATOM 1763 C CA . SER B 1 90 ? -19.188 14.695 8.406 1 98.5 90 SER B CA 1
ATOM 1764 C C . SER B 1 90 ? -20.531 14.188 8.938 1 98.5 90 SER B C 1
ATOM 1766 O O . SER B 1 90 ? -21.406 14.984 9.289 1 98.5 90 SER B O 1
ATOM 1768 N N . ASP B 1 91 ? -20.766 12.938 8.969 1 98.31 91 ASP B N 1
ATOM 1769 C CA . ASP B 1 91 ? -22.016 12.391 9.484 1 98.31 91 ASP B CA 1
ATOM 1770 C C . ASP B 1 91 ? -21.906 12.102 10.977 1 98.31 91 ASP B C 1
ATOM 1772 O O . ASP B 1 91 ? -22.797 11.477 11.562 1 98.31 91 ASP B O 1
ATOM 1776 N N . GLY B 1 92 ? -20.797 12.43 11.5 1 98.25 92 GLY B N 1
ATOM 1777 C CA . GLY B 1 92 ? -20.609 12.289 12.938 1 98.25 92 GLY B CA 1
ATOM 1778 C C . GLY B 1 92 ? -19.891 11.016 13.328 1 98.25 92 GLY B C 1
ATOM 1779 O O . GLY B 1 92 ? -19.438 10.883 14.461 1 98.25 92 GLY B O 1
ATOM 1780 N N . SER B 1 93 ? -19.734 10.07 12.516 1 98.38 93 SER B N 1
ATOM 1781 C CA . SER B 1 93 ? -19.047 8.812 12.82 1 98.38 93 SER B CA 1
ATOM 1782 C C . SER B 1 93 ? -17.578 9.047 13.109 1 98.38 93 SER B C 1
ATOM 1784 O O . SER B 1 93 ? -16.906 9.828 12.422 1 98.38 93 SER B O 1
ATOM 1786 N N . PRO B 1 94 ? -17.016 8.375 14.141 1 98.56 94 PRO B N 1
ATOM 1787 C CA . PRO B 1 94 ? -15.562 8.43 14.32 1 98.56 94 PRO B CA 1
ATOM 1788 C C . PRO B 1 94 ? -14.812 7.684 13.219 1 98.56 94 PRO B C 1
ATOM 1790 O O . PRO B 1 94 ? -15.375 6.805 12.562 1 98.56 94 PRO B O 1
ATOM 1793 N N . PHE B 1 95 ? -13.555 8.086 12.984 1 98.81 95 PHE B N 1
ATOM 1794 C CA . PHE B 1 95 ? -12.719 7.336 12.055 1 98.81 95 PHE B CA 1
ATOM 1795 C C . PHE B 1 95 ? -11.305 7.184 12.609 1 98.81 95 PHE B C 1
ATOM 1797 O O . PHE B 1 95 ? -10.898 7.922 13.508 1 98.81 95 PHE B O 1
ATOM 1804 N N . TYR B 1 96 ? -10.594 6.227 12.117 1 98.94 96 TYR B N 1
ATOM 1805 C CA . TYR B 1 96 ? -9.18 5.949 12.32 1 98.94 96 TYR B CA 1
ATOM 1806 C C . TYR B 1 96 ? -8.492 5.605 11.008 1 98.94 96 TYR B C 1
ATOM 1808 O O . TYR B 1 96 ? -9.023 4.844 10.203 1 98.94 96 TYR B O 1
ATOM 1816 N N . ILE B 1 97 ? -7.344 6.258 10.773 1 98.94 97 ILE B N 1
ATOM 1817 C CA . ILE B 1 97 ? -6.582 6.035 9.547 1 98.94 97 ILE B CA 1
ATOM 1818 C C . ILE B 1 97 ? -5.164 5.59 9.891 1 98.94 97 ILE B C 1
ATOM 1820 O O . ILE B 1 97 ? -4.531 6.156 10.781 1 98.94 97 ILE B O 1
ATOM 1824 N N . GLU B 1 98 ? -4.703 4.547 9.227 1 98.88 98 GLU B N 1
ATOM 1825 C CA . GLU B 1 98 ? -3.291 4.188 9.125 1 98.88 98 GLU B CA 1
ATOM 1826 C C . GLU B 1 98 ? -2.77 4.395 7.703 1 98.88 98 GLU B C 1
ATOM 1828 O O . GLU B 1 98 ? -3.408 3.975 6.734 1 98.88 98 GLU B O 1
ATOM 1833 N N . GLU B 1 99 ? -1.635 5.035 7.641 1 98.69 99 GLU B N 1
ATOM 1834 C CA . GLU B 1 99 ? -1.05 5.355 6.34 1 98.69 99 GLU B CA 1
ATOM 1835 C C . GLU B 1 99 ? 0.442 5.031 6.312 1 98.69 99 GLU B C 1
ATOM 1837 O O . GLU B 1 99 ? 1.199 5.5 7.164 1 98.69 99 GLU B O 1
ATOM 1842 N N . THR B 1 100 ? 0.909 4.152 5.367 1 98.81 100 THR B N 1
ATOM 1843 C CA . THR B 1 100 ? 2.309 3.775 5.195 1 98.81 100 THR B CA 1
ATOM 1844 C C . THR B 1 100 ? 2.699 3.814 3.719 1 98.81 100 THR B C 1
ATOM 1846 O O . THR B 1 100 ? 1.836 3.766 2.84 1 98.81 100 THR B O 1
ATOM 1849 N N . GLY B 1 101 ? 4.039 3.922 3.467 1 98.69 101 GLY B N 1
ATOM 1850 C CA . GLY B 1 101 ? 4.512 4.051 2.098 1 98.69 101 GLY B CA 1
ATOM 1851 C C . GLY B 1 101 ? 6.008 4.281 2.002 1 98.69 101 GLY B C 1
ATOM 1852 O O . GLY B 1 101 ? 6.777 3.736 2.795 1 98.69 101 GLY B O 1
ATOM 1853 N N . ILE B 1 102 ? 6.281 5.047 0.948 1 98.75 102 ILE B N 1
ATOM 1854 C CA . ILE B 1 102 ? 7.684 5.344 0.687 1 98.75 102 ILE B CA 1
ATOM 1855 C C . ILE B 1 102 ? 7.797 6.566 -0.223 1 98.75 102 ILE B C 1
ATOM 1857 O O . ILE B 1 102 ? 6.914 6.812 -1.048 1 98.75 102 ILE B O 1
ATOM 1861 N N . GLY B 1 103 ? 8.844 7.301 -0.059 1 98.19 103 GLY B N 1
ATOM 1862 C CA . GLY B 1 103 ? 9.148 8.406 -0.95 1 98.19 103 GLY B CA 1
ATOM 1863 C C . GLY B 1 103 ? 10.328 9.242 -0.483 1 98.19 103 GLY B C 1
ATOM 1864 O O . GLY B 1 103 ? 11.305 8.703 0.037 1 98.19 103 GLY B O 1
ATOM 1865 N N . SER B 1 104 ? 10.219 10.539 -0.783 1 96.94 104 SER B N 1
ATOM 1866 C CA . SER B 1 104 ? 11.203 11.523 -0.357 1 96.94 104 SER B CA 1
ATOM 1867 C C . SER B 1 104 ? 10.719 12.297 0.862 1 96.94 104 SER B C 1
ATOM 1869 O O . SER B 1 104 ? 9.602 12.086 1.339 1 96.94 104 SER B O 1
ATOM 1871 N N . THR B 1 105 ? 11.547 13.219 1.338 1 93.69 105 THR B N 1
ATOM 1872 C CA . THR B 1 105 ? 11.172 14.039 2.482 1 93.69 105 THR B CA 1
ATOM 1873 C C . THR B 1 105 ? 10.047 15.008 2.107 1 93.69 105 THR B C 1
ATOM 1875 O O . THR B 1 105 ? 9.281 15.43 2.971 1 93.69 105 THR B O 1
ATOM 1878 N N . ALA B 1 106 ? 9.961 15.273 0.869 1 93.75 106 ALA B N 1
ATOM 1879 C CA . ALA B 1 106 ? 8.992 16.266 0.428 1 93.75 106 ALA B CA 1
ATOM 1880 C C . ALA B 1 106 ? 7.664 15.602 0.054 1 93.75 106 ALA B C 1
ATOM 1882 O O . ALA B 1 106 ? 6.598 16.188 0.241 1 93.75 106 ALA B O 1
ATOM 1883 N N . THR B 1 107 ? 7.738 14.43 -0.581 1 96.94 107 THR B N 1
ATOM 1884 C CA . THR B 1 107 ? 6.543 13.75 -1.069 1 96.94 107 THR B CA 1
ATOM 1885 C C . THR B 1 107 ? 6.711 12.234 -0.982 1 96.94 107 THR B C 1
ATOM 1887 O O . THR B 1 107 ? 7.828 11.727 -1.062 1 96.94 107 THR B O 1
ATOM 1890 N N . GLN B 1 108 ? 5.582 11.57 -0.82 1 98.19 108 GLN B N 1
ATOM 1891 C CA . GLN B 1 108 ? 5.566 10.117 -0.722 1 98.19 108 GLN B CA 1
ATOM 1892 C C . GLN B 1 108 ? 4.383 9.531 -1.487 1 98.19 108 GLN B C 1
ATOM 1894 O O . GLN B 1 108 ? 3.461 10.25 -1.867 1 98.19 108 GLN B O 1
ATOM 1899 N N . ASN B 1 109 ? 4.465 8.266 -1.8 1 98.81 109 ASN B N 1
ATOM 1900 C CA . ASN B 1 109 ? 3.328 7.398 -2.092 1 98.81 109 ASN B CA 1
ATOM 1901 C C . ASN B 1 109 ? 2.965 6.523 -0.893 1 98.81 109 ASN B C 1
ATOM 1903 O O . ASN B 1 109 ? 3.842 5.922 -0.272 1 98.81 109 ASN B O 1
ATOM 1907 N N . THR B 1 110 ? 1.651 6.539 -0.598 1 98.75 110 THR B N 1
ATOM 1908 C CA . THR B 1 110 ? 1.23 5.797 0.585 1 98.75 110 THR B CA 1
ATOM 1909 C C . THR B 1 110 ? -0.024 4.977 0.292 1 98.75 110 THR B C 1
ATOM 1911 O O . THR B 1 110 ? -0.725 5.238 -0.689 1 98.75 110 THR B O 1
ATOM 1914 N N . ARG B 1 111 ? -0.251 3.971 1.081 1 98.88 111 ARG B N 1
ATOM 1915 C CA . ARG B 1 111 ? -1.544 3.309 1.217 1 98.88 111 ARG B CA 1
ATOM 1916 C C . ARG B 1 111 ? -2.244 3.734 2.504 1 98.88 111 ARG B C 1
ATOM 1918 O O . ARG B 1 111 ? -1.625 3.777 3.568 1 98.88 111 ARG B O 1
ATOM 1925 N N . LEU B 1 112 ? -3.512 4.066 2.398 1 98.88 112 LEU B N 1
ATOM 1926 C CA . LEU B 1 112 ? -4.352 4.344 3.559 1 98.88 112 LEU B CA 1
ATOM 1927 C C . LEU B 1 112 ? -5.285 3.17 3.844 1 98.88 112 LEU B C 1
ATOM 1929 O O . LEU B 1 112 ? -5.914 2.635 2.928 1 98.88 112 LEU B O 1
ATOM 1933 N N . ILE B 1 113 ? -5.355 2.789 5.078 1 98.81 113 ILE B N 1
ATOM 1934 C CA . ILE B 1 113 ? -6.422 1.946 5.605 1 98.81 113 ILE B CA 1
ATOM 1935 C C . ILE B 1 113 ? -7.336 2.775 6.508 1 98.81 113 ILE B C 1
ATOM 1937 O O . ILE B 1 113 ? -6.883 3.352 7.5 1 98.81 113 ILE B O 1
ATOM 1941 N N . ILE B 1 114 ? -8.602 2.865 6.137 1 98.81 114 ILE B N 1
ATOM 1942 C CA . ILE B 1 114 ? -9.547 3.713 6.855 1 98.81 114 ILE B CA 1
ATOM 1943 C C . ILE B 1 114 ? -10.594 2.846 7.547 1 98.81 114 ILE B C 1
ATOM 1945 O O . ILE B 1 114 ? -11.258 2.033 6.902 1 98.81 114 ILE B O 1
ATOM 1949 N N . GLN B 1 115 ? -10.711 3.002 8.828 1 98.62 115 GLN B N 1
ATOM 1950 C CA . GLN B 1 115 ? -11.828 2.465 9.602 1 98.62 115 GLN B CA 1
ATOM 1951 C C . GLN B 1 115 ? -12.828 3.561 9.961 1 98.62 115 GLN B C 1
ATOM 1953 O O . GLN B 1 115 ? -12.461 4.566 10.562 1 98.62 115 GLN B O 1
ATOM 1958 N N . VAL B 1 116 ? -13.977 3.381 9.523 1 98.44 116 VAL B N 1
ATOM 1959 C CA . VAL B 1 116 ? -15.055 4.344 9.727 1 98.44 116 VAL B CA 1
ATOM 1960 C C . VAL B 1 116 ? -16.406 3.648 9.57 1 98.44 116 VAL B C 1
ATOM 1962 O O . VAL B 1 116 ? -16.531 2.682 8.812 1 98.44 116 VAL B O 1
ATOM 1965 N N . SER B 1 117 ? -17.391 4.129 10.312 1 96.06 117 SER B N 1
ATOM 1966 C CA . SER B 1 117 ? -18.734 3.572 10.195 1 96.06 117 SER B CA 1
ATOM 1967 C C . SER B 1 117 ? -19.672 4.539 9.484 1 96.06 117 SER B C 1
ATOM 1969 O O . SER B 1 117 ? -19.219 5.457 8.797 1 96.06 117 SER B O 1
ATOM 1971 N N . GLY B 1 118 ? -21.031 4.203 9.602 1 96.12 118 GLY B N 1
ATOM 1972 C CA . GLY B 1 118 ? -22.047 5.066 9.023 1 96.12 118 GLY B CA 1
ATOM 1973 C C . GLY B 1 118 ? -22.016 5.082 7.504 1 96.12 118 GLY B C 1
ATOM 1974 O O . GLY B 1 118 ? -21.781 4.055 6.871 1 96.12 118 GLY B O 1
ATOM 1975 N N . LYS B 1 119 ? -22.344 6.273 6.926 1 96.5 119 LYS B N 1
ATOM 1976 C CA . LYS B 1 119 ? -22.5 6.355 5.48 1 96.5 119 LYS B CA 1
ATOM 1977 C C . LYS B 1 119 ? -21.172 6.109 4.766 1 96.5 119 LYS B C 1
ATOM 1979 O O . LYS B 1 119 ? -21.156 5.836 3.562 1 96.5 119 LYS B O 1
ATOM 1984 N N . TYR B 1 120 ? -20.031 6.125 5.543 1 98 120 TYR B N 1
ATOM 1985 C CA . TYR B 1 120 ? -18.719 5.984 4.93 1 98 120 TYR B CA 1
ATOM 1986 C C . TYR B 1 120 ? -18.172 4.578 5.137 1 98 120 TYR B C 1
ATOM 1988 O O . TYR B 1 120 ? -17 4.312 4.852 1 98 120 TYR B O 1
ATOM 1996 N N . GLU B 1 121 ? -18.938 3.631 5.59 1 96.69 121 GLU B N 1
ATOM 1997 C CA . GLU B 1 121 ? -18.453 2.307 5.973 1 96.69 121 GLU B CA 1
ATOM 1998 C C . GLU B 1 121 ? -17.797 1.595 4.793 1 96.69 121 GLU B C 1
ATOM 2000 O O . GLU B 1 121 ? -16.891 0.777 4.977 1 96.69 121 GLU B O 1
ATOM 2005 N N . GLY B 1 122 ? -18.156 1.896 3.566 1 96.19 122 GLY B N 1
ATOM 2006 C CA . GLY B 1 122 ? -17.609 1.28 2.371 1 96.19 122 GLY B CA 1
ATOM 2007 C C . GLY B 1 122 ? -16.125 1.563 2.188 1 96.19 122 GLY B C 1
ATOM 2008 O O . GLY B 1 122 ? -15.43 0.822 1.492 1 96.19 122 GLY B O 1
ATOM 2009 N N . LEU B 1 123 ? -15.609 2.639 2.797 1 98.12 123 LEU B N 1
ATOM 2010 C CA . LEU B 1 123 ? -14.203 3 2.67 1 98.12 123 LEU B CA 1
ATOM 2011 C C . LEU B 1 123 ? -13.305 1.892 3.213 1 98.12 123 LEU B C 1
ATOM 2013 O O . LEU B 1 123 ? -12.141 1.772 2.809 1 98.12 123 LEU B O 1
ATOM 2017 N N . GLN B 1 124 ? -13.812 1.066 4.109 1 97.44 124 GLN B N 1
ATOM 2018 C CA . GLN B 1 124 ? -13.008 0.041 4.762 1 97.44 124 GLN B CA 1
ATOM 2019 C C . GLN B 1 124 ? -12.586 -1.04 3.771 1 97.44 124 GLN B C 1
ATOM 2021 O O . GLN B 1 124 ? -11.648 -1.797 4.031 1 97.44 124 GLN B O 1
ATOM 2026 N N . LYS B 1 125 ? -13.289 -1.104 2.639 1 96.25 125 LYS B N 1
ATOM 2027 C CA . LYS B 1 125 ? -13.039 -2.178 1.68 1 96.25 125 LYS B CA 1
ATOM 2028 C C . LYS B 1 125 ? -12.211 -1.681 0.498 1 96.25 125 LYS B C 1
ATOM 2030 O O . LYS B 1 125 ? -11.836 -2.463 -0.377 1 96.25 125 LYS B O 1
ATOM 2035 N N . LEU B 1 126 ? -11.891 -0.413 0.447 1 97.62 126 LEU B N 1
ATOM 2036 C CA . LEU B 1 126 ? -11.195 0.152 -0.706 1 97.62 126 LEU B CA 1
ATOM 2037 C C . LEU B 1 126 ? -9.68 0.054 -0.534 1 97.62 126 LEU B C 1
ATOM 2039 O O . LEU B 1 126 ? -9.172 0.131 0.587 1 97.62 126 LEU B O 1
ATOM 2043 N N . TYR B 1 127 ? -9.039 -0.197 -1.664 1 98.69 127 TYR B N 1
ATOM 2044 C CA . TYR B 1 127 ? -7.617 0.117 -1.716 1 98.69 127 TYR B CA 1
ATOM 2045 C C . TYR B 1 127 ? -7.395 1.593 -2.027 1 98.69 127 TYR B C 1
ATOM 2047 O O . TYR B 1 127 ? -7.695 2.053 -3.131 1 98.69 127 TYR B O 1
ATOM 2055 N N . ILE B 1 128 ? -6.824 2.322 -1.077 1 98.88 128 ILE B N 1
ATOM 2056 C CA . ILE B 1 128 ? -6.68 3.77 -1.203 1 98.88 128 ILE B CA 1
ATOM 2057 C C . ILE B 1 128 ? -5.195 4.137 -1.23 1 98.88 128 ILE B C 1
ATOM 2059 O O . ILE B 1 128 ? -4.434 3.738 -0.346 1 98.88 128 ILE B O 1
ATOM 2063 N N . LEU B 1 129 ? -4.832 4.816 -2.248 1 98.75 129 LEU B N 1
ATOM 2064 C CA . LEU B 1 129 ? -3.486 5.359 -2.379 1 98.75 129 LEU B CA 1
ATOM 2065 C C . LEU B 1 129 ? -3.479 6.859 -2.113 1 98.75 129 LEU B C 1
ATOM 2067 O O . LEU B 1 129 ? -4.363 7.582 -2.576 1 98.75 129 LEU B O 1
ATOM 2071 N N . GLY B 1 130 ? -2.527 7.328 -1.395 1 98.62 130 GLY B N 1
ATOM 2072 C CA . GLY B 1 130 ? -2.342 8.742 -1.124 1 98.62 130 GLY B CA 1
ATOM 2073 C C . GLY B 1 130 ? -0.971 9.258 -1.529 1 98.62 130 GLY B C 1
ATOM 2074 O O . GLY B 1 130 ? 0.002 8.5 -1.537 1 98.62 130 GLY B O 1
ATOM 2075 N N . GLN B 1 131 ? -0.949 10.508 -1.793 1 98.5 131 GLN B N 1
ATOM 2076 C CA . GLN B 1 131 ? 0.313 11.195 -2.051 1 98.5 131 GLN B CA 1
ATOM 2077 C C . GLN B 1 131 ? 0.477 12.406 -1.142 1 98.5 131 GLN B C 1
ATOM 2079 O O . GLN B 1 131 ? 0.146 13.531 -1.529 1 98.5 131 GLN B O 1
ATOM 2084 N N . PRO B 1 132 ? 1.048 12.195 0.001 1 98.38 132 PRO B N 1
ATOM 2085 C CA . PRO B 1 132 ? 1.287 13.32 0.913 1 98.38 132 PRO B CA 1
ATOM 2086 C C . PRO B 1 132 ? 2.479 14.18 0.492 1 98.38 132 PRO B C 1
ATOM 2088 O O . PRO B 1 132 ? 3.469 13.656 -0.023 1 98.38 132 PRO B O 1
ATOM 2091 N N . SER B 1 133 ? 2.324 15.43 0.754 1 97.81 133 SER B N 1
ATOM 2092 C CA . SER B 1 133 ? 3.385 16.422 0.672 1 97.81 133 SER B CA 1
ATOM 2093 C C . SER B 1 133 ? 3.346 17.375 1.866 1 97.81 133 SER B C 1
ATOM 2095 O O . SER B 1 133 ? 2.324 17.484 2.547 1 97.81 133 SER B O 1
ATOM 2097 N N . VAL B 1 134 ? 4.449 17.938 2.17 1 97.25 134 VAL B N 1
ATOM 2098 C CA . VAL B 1 134 ? 4.531 18.891 3.273 1 97.25 134 VAL B CA 1
ATOM 2099 C C . VAL B 1 134 ? 5.18 20.188 2.791 1 97.25 134 VAL B C 1
ATOM 2101 O O . VAL B 1 134 ? 6.082 20.156 1.951 1 97.25 134 VAL B O 1
ATOM 2104 N N . ASN B 1 135 ? 4.715 21.297 3.369 1 96.69 135 ASN B N 1
ATOM 2105 C CA . ASN B 1 135 ? 5.293 22.578 2.979 1 96.69 135 ASN B CA 1
ATOM 2106 C C . ASN B 1 135 ? 6.703 22.75 3.535 1 96.69 135 ASN B C 1
ATOM 2108 O O . ASN B 1 135 ? 7.145 21.953 4.375 1 96.69 135 ASN B O 1
ATOM 2112 N N . GLU B 1 136 ? 7.383 23.719 3.1 1 93.75 136 GLU B N 1
ATOM 2113 C CA . GLU B 1 136 ? 8.781 23.922 3.455 1 93.75 136 GLU B CA 1
ATOM 2114 C C . GLU B 1 136 ? 8.945 24.109 4.961 1 93.75 136 GLU B C 1
ATOM 2116 O O . GLU B 1 136 ? 9.898 23.609 5.555 1 93.75 136 GLU B O 1
ATOM 2121 N N . GLU B 1 137 ? 7.965 24.844 5.539 1 94.56 137 GLU B N 1
ATOM 2122 C CA . GLU B 1 137 ? 8.023 25.125 6.969 1 94.56 137 GLU B CA 1
ATOM 2123 C C . GLU B 1 137 ? 7.629 23.891 7.789 1 94.56 137 GLU B C 1
ATOM 2125 O O . GLU B 1 137 ? 7.82 23.875 9.008 1 94.56 137 GLU B O 1
ATOM 2130 N N . ARG B 1 138 ? 7.125 22.875 7.086 1 94.38 138 ARG B N 1
ATOM 2131 C CA . ARG B 1 138 ? 6.684 21.625 7.684 1 94.38 138 ARG B CA 1
ATOM 2132 C C . ARG B 1 138 ? 5.648 21.875 8.773 1 94.38 138 ARG B C 1
ATOM 2134 O O . ARG B 1 138 ? 5.766 21.328 9.883 1 94.38 138 ARG B O 1
ATOM 2141 N N . THR B 1 139 ? 4.688 22.75 8.438 1 97.31 139 THR B N 1
ATOM 2142 C CA . THR B 1 139 ? 3.588 23.047 9.352 1 97.31 139 THR B CA 1
ATOM 2143 C C . THR B 1 139 ? 2.266 22.531 8.789 1 97.31 139 THR B C 1
ATOM 2145 O O . THR B 1 139 ? 1.279 22.406 9.516 1 97.31 139 THR B O 1
ATOM 2148 N N . VAL B 1 140 ? 2.254 22.328 7.445 1 98.44 140 VAL B N 1
ATOM 2149 C CA . VAL B 1 140 ? 1.031 21.875 6.785 1 98.44 140 VAL B CA 1
ATOM 2150 C C . VAL B 1 140 ? 1.352 20.734 5.828 1 98.44 140 VAL B C 1
ATOM 2152 O O . VAL B 1 140 ? 2.232 20.859 4.977 1 98.44 140 VAL B O 1
ATOM 2155 N N . GLY B 1 141 ? 0.693 19.656 5.977 1 98.12 141 GLY B N 1
ATOM 2156 C CA . GLY B 1 141 ? 0.708 18.578 5.008 1 98.12 141 GLY B CA 1
ATOM 2157 C C . GLY B 1 141 ? -0.522 18.547 4.121 1 98.12 141 GLY B C 1
ATOM 2158 O O . GLY B 1 141 ? -1.623 18.875 4.57 1 98.12 141 GLY B O 1
ATOM 2159 N N . GLN B 1 142 ? -0.34 18.141 2.898 1 98.25 142 GLN B N 1
ATOM 2160 C CA . GLN B 1 142 ? -1.416 17.891 1.945 1 98.25 142 GLN B CA 1
ATOM 2161 C C . GLN B 1 142 ? -1.366 16.453 1.42 1 98.25 142 GLN B C 1
ATOM 2163 O O . GLN B 1 142 ? -0.287 15.922 1.15 1 98.25 142 GLN B O 1
ATOM 2168 N N . VAL B 1 143 ? -2.543 15.867 1.271 1 98.44 143 VAL B N 1
ATOM 2169 C CA . VAL B 1 143 ? -2.59 14.508 0.74 1 98.44 143 VAL B CA 1
ATOM 2170 C C . VAL B 1 143 ? -3.709 14.398 -0.292 1 98.44 143 VAL B C 1
ATOM 2172 O O . VAL B 1 143 ? -4.879 14.617 0.027 1 98.44 143 VAL B O 1
ATOM 2175 N N . GLU B 1 144 ? -3.414 14.023 -1.512 1 98.19 144 GLU B N 1
ATOM 2176 C CA . GLU B 1 144 ? -4.41 13.594 -2.484 1 98.19 144 GLU B CA 1
ATOM 2177 C C . GLU B 1 144 ? -4.602 12.078 -2.439 1 98.19 144 GLU B C 1
ATOM 2179 O O . GLU B 1 144 ? -3.629 11.328 -2.359 1 98.19 144 GLU B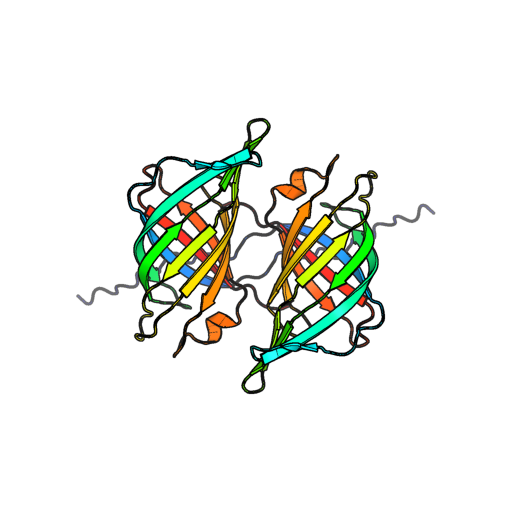 O 1
ATOM 2184 N N . CYS B 1 145 ? -5.855 11.68 -2.463 1 98.56 145 CYS B N 1
ATOM 2185 C CA . CYS B 1 145 ? -6.133 10.266 -2.277 1 98.56 145 CYS B CA 1
ATOM 2186 C C . CYS B 1 145 ? -7.039 9.734 -3.383 1 98.56 145 CYS B C 1
ATOM 2188 O O . CYS B 1 145 ? -7.992 10.406 -3.781 1 98.56 145 CYS B O 1
ATOM 2190 N N . TRP B 1 146 ? -6.719 8.516 -3.814 1 98.44 146 TRP B N 1
ATOM 2191 C CA . TRP B 1 146 ? -7.469 7.805 -4.848 1 98.44 146 TRP B CA 1
ATOM 2192 C C . TRP B 1 146 ? -7.848 6.402 -4.383 1 98.44 146 TRP B C 1
ATOM 2194 O O . TRP B 1 146 ? -7.109 5.773 -3.623 1 98.44 146 TRP B O 1
ATOM 2204 N N . SER B 1 147 ? -8.938 5.961 -4.883 1 98.19 147 SER B N 1
ATOM 2205 C CA . SER B 1 147 ? -9.203 4.527 -4.836 1 98.19 147 SER B CA 1
ATOM 2206 C C . SER B 1 147 ? -8.734 3.834 -6.109 1 98.19 147 SER B C 1
ATOM 2208 O O . SER B 1 147 ? -8.797 4.414 -7.195 1 98.19 147 SER B O 1
ATOM 2210 N N . VAL B 1 148 ? -8.25 2.658 -5.938 1 98.06 148 VAL B N 1
ATOM 2211 C CA . VAL B 1 148 ? -7.883 1.807 -7.066 1 98.06 148 VAL B CA 1
ATOM 2212 C C . VAL B 1 148 ? -8.898 0.671 -7.203 1 98.06 148 VAL B C 1
ATOM 2214 O O . VAL B 1 148 ? -9.031 -0.161 -6.305 1 98.06 148 VAL B O 1
ATOM 2217 N N . PRO B 1 149 ? -9.625 0.673 -8.367 1 96.62 149 PRO B N 1
ATOM 2218 C CA . PRO B 1 149 ? -10.617 -0.388 -8.531 1 96.62 149 PRO B CA 1
ATOM 2219 C C . PRO B 1 149 ? -9.992 -1.76 -8.766 1 96.62 149 PRO B C 1
ATOM 2221 O O . PRO B 1 149 ? -8.852 -1.85 -9.242 1 96.62 149 PRO B O 1
ATOM 2224 N N . LEU B 1 150 ? -10.766 -2.799 -8.375 1 94.44 150 LEU B N 1
ATOM 2225 C CA . LEU B 1 150 ? -10.383 -4.141 -8.797 1 94.44 150 LEU B CA 1
ATOM 2226 C C . LEU B 1 150 ? -10.5 -4.289 -10.312 1 94.44 150 LEU B C 1
ATOM 2228 O O . LEU B 1 150 ? -11.383 -3.684 -10.93 1 94.44 150 LEU B O 1
ATOM 2232 N N . PRO B 1 151 ? -9.625 -5.062 -10.859 1 88.62 151 PRO B N 1
ATOM 2233 C CA . PRO B 1 151 ? -9.727 -5.227 -12.312 1 88.62 151 PRO B CA 1
ATOM 2234 C C . PRO B 1 151 ? -11 -5.941 -12.742 1 88.62 151 PRO B C 1
ATOM 2236 O O . PRO B 1 151 ? -11.594 -6.684 -11.953 1 88.62 151 PRO B O 1
#

Organism: NCBI:txid138285

pLDDT: mean 93.05, std 15.27, range [30.44, 98.94]

Solvent-accessible surface area (backbone atoms only — not comparable to full-atom values): 15390 Å² total; per-residue (Å²): 134,85,80,76,79,65,74,71,66,78,79,68,68,63,63,67,44,42,70,26,31,38,34,43,36,32,40,43,80,58,56,80,72,40,78,41,94,92,58,43,30,39,36,42,32,38,30,64,27,36,40,32,45,43,92,65,43,43,32,40,36,61,30,42,36,38,43,29,39,41,37,78,53,97,90,41,63,38,23,37,44,40,32,39,39,32,34,32,34,76,87,63,34,55,37,43,37,43,34,38,47,34,32,36,89,53,38,29,42,29,42,44,48,44,48,41,46,75,98,48,36,69,53,56,71,51,44,32,40,31,41,41,32,47,46,93,86,54,43,43,34,40,28,48,30,26,36,46,71,73,132,134,85,80,75,79,67,74,71,68,79,79,68,67,64,62,68,46,42,68,26,31,38,34,43,36,32,41,44,79,59,55,78,71,39,78,42,95,90,59,42,30,40,38,44,31,38,29,66,26,38,40,31,45,44,94,66,43,42,32,40,35,62,30,42,37,38,43,28,37,41,36,78,54,96,90,41,63,40,24,38,44,39,33,38,37,32,33,32,34,75,88,62,34,54,36,41,38,43,34,40,46,34,31,37,88,53,38,29,40,29,41,45,48,44,48,41,46,74,97,47,38,68,52,56,69,50,44,31,38,31,40,41,33,47,46,93,84,54,43,42,34,39,30,46,30,27,35,47,72,73,131

Foldseek 3Di:
DPPPCCVVPPPDDDFDKAWAKKKKWFWDDKDDWAADPVGFTKIKIKTCWIWIDDPQFGWIWHIWIKIWTWHDDPRAIKIWIWIWTWGATPVGWIKIKTWTFMDHPFKTKIWIQMPTDDPNRCSNVWTKIKMKGADPVRGMIMITMITGDDD/DPPPCCVVPPPDDDFDKAWAKKKKWFWDDKDDWAADPVGFTKIKIKTCWIWIDGPQFGWIWHIWIKIWTWHDDPRAIKIWIWIWTWGATPVGWIKIKTWTFMDHPFKTKIWIQMPTDDPNRCSNVWTKIKMKGADPVRGMIMITMITGDDD

Sequence (302 aa):
MTHSNSTMGAEVGPLTSTYLFSATVHLGKALAPIPLLEGGQRIVEPIVGGTIYGPGFNATIDGGVAAPIVVNQDGTTTQIPFIYAYGHASDGSPFYIEETGIGSTATQNTRLIIQVSGKYEGLQKLYILGQPSVNEERTVGQVECWSVPLPMTHSNSTMGAEVGPLTSTYLFSATVHLGKALAPIPLLEGGQRIVEPIVGGTIYGPGFNATIDGGVAAPIVVNQDGTTTQIPFIYAYGHASDGSPFYIEETGIGSTATQNTRLIIQVSGKYEGLQKLYILGQPSVNEERTVGQVECWSVPLP

Secondary structure (DSSP, 8-state):
-------------PPP-EEEEEEEEEE-PPPPPEE-TTSSEE--EEEEEEEEESSS--EEEEEEEE--EEEEETTEEEEE-EEEEEEEETTS-EEEEEEEEEE-SSBEEEEEEEEE-GGGGGGGGSEEEEEEEE-TTSSEEEEEEEEE---/-------------PPP-EEEEEEEEEE-PPPPPEE-TTSSEE--EEEEEEEEESSS--EEEEEEEE--EEEEETTEEEEE-EEEEEEEETTS-EEEEEEEEEE-SSBEEEEEEEEE-GGGGGGGGSEEEEEEEE-TTSSEEEEEEEEE---